Protein AF-A0A969H1P7-F1 (afdb_monomer)

Radius of gyration: 26.53 Å; Cα contacts (8 Å, |Δi|>4): 299; chains: 1; bounding box: 78×62×63 Å

pLDDT: mean 79.32, std 22.69, range [27.03, 98.81]

Sequence (304 aa):
MINLVLSNIPESHIQDRQRQQLFVTQHAEHFHREAMIQLYECFNQFNLQFFGALLAVPYLCLANPSSAKHFGKYQPVSGFGGKGEIILRLSLLMGTHPDVKAGEEYAEGRWLLIQDVLLAMMVHQFQHEIANQPETSYKGHGPRFRDKCNEIGEKLDLFPVRTAKHRGADQHLASCAGWPWNVRPEGYYLGAYPLYPQEAENIQTPGIESLLRTGFEALEILLTEDSLVCIQALSSDVEALVPQLKRIEERLGQFNLEQRLHQLRLELAQNRHACPECGQALIQLMESCLVCGWGIRGYSRFRF

Solvent-accessible surface area (backbone atoms only — 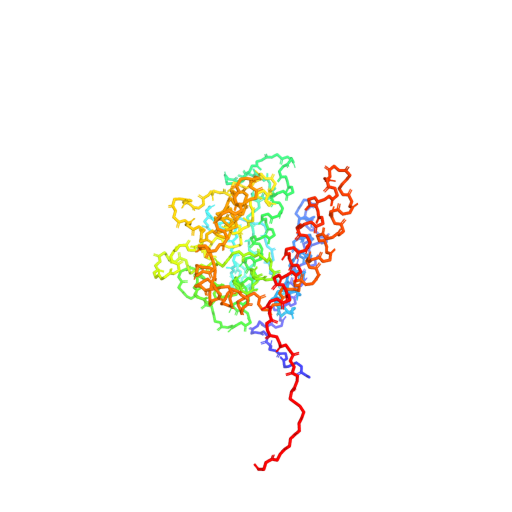not comparable to full-atom values): 17666 Å² total; per-residue (Å²): 133,83,79,75,75,74,52,88,64,58,67,70,50,55,54,48,23,52,50,50,52,53,45,38,54,73,68,41,61,69,76,57,14,56,54,46,41,54,50,53,52,50,48,54,51,48,27,45,76,74,50,73,58,66,65,73,75,50,42,74,41,78,40,80,43,100,44,93,89,43,64,46,42,61,34,73,54,34,99,85,69,46,64,38,25,39,35,36,30,46,39,48,70,71,22,71,32,91,74,36,44,59,59,76,88,17,42,64,16,28,50,55,48,50,52,38,44,48,52,41,34,48,54,53,45,41,26,54,51,70,65,70,56,64,44,87,46,76,89,45,28,26,65,71,45,21,51,54,49,33,60,50,22,58,79,67,77,34,67,63,46,23,41,55,66,83,56,74,93,52,40,68,39,48,41,37,73,47,44,51,72,71,47,57,62,89,66,73,29,57,72,10,44,76,74,67,71,73,64,67,89,59,57,72,68,84,39,63,67,54,50,48,47,53,51,50,53,54,50,56,64,58,67,44,95,83,46,82,80,52,60,77,71,44,56,66,57,53,62,68,43,47,71,55,52,50,53,48,50,67,71,48,75,77,68,59,61,66,61,53,52,51,49,50,52,52,53,56,74,67,40,88,83,61,58,69,66,61,57,50,50,54,52,52,53,57,50,48,62,57,65,68,56,85,68,96,71,86,91,81,86,84,86,135

Structure (mmCIF, N/CA/C/O backbone):
data_AF-A0A969H1P7-F1
#
_entry.id   AF-A0A969H1P7-F1
#
loop_
_atom_site.group_PDB
_atom_site.id
_atom_site.type_symbol
_atom_site.label_atom_id
_atom_site.label_alt_id
_atom_site.label_comp_id
_atom_site.label_asym_id
_atom_site.label_entity_id
_atom_site.label_seq_id
_atom_site.pdbx_PDB_ins_code
_atom_site.Cartn_x
_atom_site.Cartn_y
_atom_site.Cartn_z
_atom_site.occupancy
_atom_site.B_iso_or_equiv
_atom_site.auth_seq_id
_atom_site.auth_comp_id
_atom_site.auth_asym_id
_atom_site.auth_atom_id
_atom_site.pdbx_PDB_model_num
ATOM 1 N N . MET A 1 1 ? 14.202 -23.866 -13.800 1.00 39.59 1 MET A N 1
ATOM 2 C CA . MET A 1 1 ? 15.110 -22.717 -13.607 1.00 39.59 1 MET A CA 1
ATOM 3 C C . MET A 1 1 ? 14.297 -21.455 -13.824 1.00 39.59 1 MET A C 1
ATOM 5 O O . MET A 1 1 ? 13.966 -21.156 -14.962 1.00 39.59 1 MET A O 1
ATOM 9 N N . ILE A 1 2 ? 13.872 -20.792 -12.749 1.00 44.19 2 ILE A N 1
ATOM 10 C CA . ILE A 1 2 ? 13.222 -19.481 -12.848 1.00 44.19 2 ILE A CA 1
ATOM 11 C C . ILE A 1 2 ? 14.347 -18.508 -13.196 1.00 44.19 2 ILE A C 1
ATOM 13 O O . ILE A 1 2 ? 15.286 -18.374 -12.415 1.00 44.19 2 ILE A O 1
ATOM 17 N N . ASN A 1 3 ? 14.302 -17.904 -14.386 1.00 40.00 3 ASN A N 1
ATOM 18 C CA . ASN A 1 3 ? 15.144 -16.750 -14.682 1.00 40.00 3 ASN A CA 1
ATOM 19 C C . ASN A 1 3 ? 14.801 -15.705 -13.623 1.00 40.00 3 ASN A C 1
ATOM 21 O O . ASN A 1 3 ? 13.715 -15.127 -13.669 1.00 40.00 3 ASN A O 1
ATOM 25 N N . LEU A 1 4 ? 15.687 -15.533 -12.639 1.00 52.62 4 LEU A N 1
ATOM 26 C CA . LEU A 1 4 ? 15.668 -14.400 -11.728 1.00 52.62 4 LEU A CA 1
ATOM 27 C C . LEU A 1 4 ? 15.662 -13.170 -12.627 1.00 52.62 4 LEU A C 1
ATOM 29 O O . LEU A 1 4 ? 16.687 -12.819 -13.211 1.00 52.62 4 LEU A O 1
ATOM 33 N N . VAL A 1 5 ? 14.488 -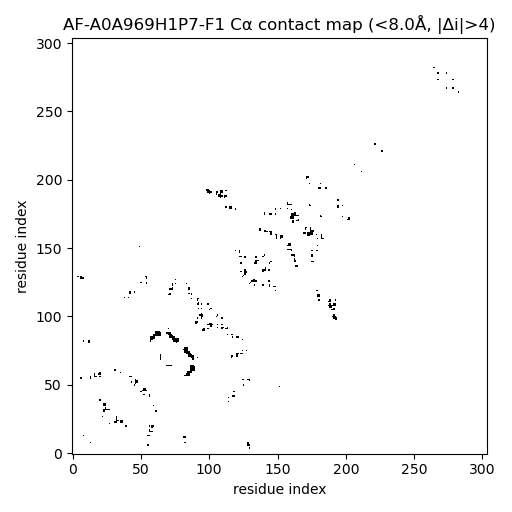12.571 -12.813 1.00 55.97 5 VAL A N 1
ATOM 34 C CA . VAL A 1 5 ? 14.380 -11.229 -13.366 1.00 55.97 5 VAL A CA 1
ATOM 35 C C . VAL A 1 5 ? 15.111 -10.373 -12.346 1.00 55.97 5 VAL A C 1
ATOM 37 O O . VAL A 1 5 ? 14.572 -10.069 -11.285 1.00 55.97 5 VAL A O 1
ATOM 40 N N . LEU A 1 6 ? 16.394 -10.124 -12.610 1.00 58.88 6 LEU A N 1
ATOM 41 C CA . LEU A 1 6 ? 17.238 -9.313 -11.753 1.00 58.88 6 LEU A CA 1
ATOM 42 C C . LEU A 1 6 ? 16.542 -7.961 -11.665 1.00 58.88 6 LEU A C 1
ATOM 44 O O . LEU A 1 6 ? 16.394 -7.272 -12.675 1.00 58.88 6 LEU A O 1
ATOM 48 N N . SER A 1 7 ? 16.039 -7.624 -10.476 1.00 69.00 7 SER A N 1
ATOM 49 C CA . SER A 1 7 ? 15.486 -6.297 -10.240 1.00 69.00 7 SER A CA 1
ATOM 50 C C . SER A 1 7 ? 16.535 -5.276 -10.683 1.00 69.00 7 SER A C 1
ATOM 52 O O . SER A 1 7 ? 17.719 -5.453 -10.392 1.00 69.00 7 SER A O 1
ATOM 54 N N . ASN A 1 8 ? 16.130 -4.191 -11.345 1.00 85.62 8 ASN A N 1
ATOM 55 C CA . ASN A 1 8 ? 17.050 -3.115 -11.748 1.00 85.62 8 ASN A CA 1
ATOM 56 C C . ASN A 1 8 ? 17.580 -2.295 -10.548 1.00 85.62 8 ASN A C 1
ATOM 58 O O . ASN A 1 8 ? 18.062 -1.171 -10.703 1.00 85.62 8 ASN A O 1
ATOM 62 N N . ILE A 1 9 ? 17.449 -2.828 -9.333 1.00 92.50 9 ILE A N 1
ATOM 63 C CA . ILE A 1 9 ? 17.870 -2.216 -8.084 1.00 92.50 9 ILE A CA 1
ATOM 64 C C . ILE A 1 9 ? 19.305 -2.679 -7.822 1.00 92.50 9 ILE A C 1
ATOM 66 O O . ILE A 1 9 ? 19.536 -3.883 -7.714 1.00 92.50 9 ILE A O 1
ATOM 70 N N . PRO A 1 10 ? 20.281 -1.762 -7.708 1.00 94.88 10 PRO A N 1
ATOM 71 C CA . PRO A 1 10 ? 21.636 -2.151 -7.350 1.00 94.88 10 PRO A CA 1
ATOM 72 C C . PRO A 1 10 ? 21.663 -2.877 -6.001 1.00 94.88 10 PRO A C 1
ATOM 74 O O . PRO A 1 10 ? 20.986 -2.464 -5.059 1.00 94.88 10 PRO A O 1
ATOM 77 N N . GLU A 1 11 ? 22.494 -3.912 -5.898 1.00 94.94 11 GLU A N 1
ATOM 78 C CA . GLU A 1 11 ? 22.621 -4.766 -4.708 1.00 94.94 11 GLU A CA 1
ATOM 79 C C . GLU A 1 11 ? 22.856 -3.962 -3.416 1.00 94.94 11 GLU A C 1
ATOM 81 O O . GLU A 1 11 ? 22.264 -4.245 -2.378 1.00 94.94 11 GLU A O 1
ATOM 86 N N . SER A 1 12 ? 23.647 -2.887 -3.487 1.00 96.25 12 SER A N 1
ATOM 87 C CA . SER A 1 12 ? 23.897 -2.001 -2.345 1.00 96.25 12 SER A CA 1
ATOM 88 C C . SER A 1 12 ? 22.623 -1.357 -1.786 1.00 96.25 12 SER A C 1
ATOM 90 O O . SER A 1 12 ? 22.513 -1.183 -0.574 1.00 96.25 12 SER A O 1
ATOM 92 N N . HIS A 1 13 ? 21.643 -1.033 -2.636 1.00 96.56 13 HIS A N 1
ATOM 93 C CA . HIS A 1 13 ? 20.352 -0.523 -2.181 1.00 96.56 13 HIS A CA 1
ATOM 94 C C . HIS A 1 13 ? 19.509 -1.625 -1.536 1.00 96.56 13 HIS A C 1
ATOM 96 O O . HIS A 1 13 ? 18.852 -1.356 -0.539 1.00 96.56 13 HIS A O 1
ATOM 102 N N . ILE A 1 14 ? 19.537 -2.857 -2.054 1.00 96.00 14 ILE A N 1
ATOM 103 C CA . ILE A 1 14 ? 18.810 -3.988 -1.450 1.00 96.00 14 ILE A CA 1
ATOM 104 C C . ILE A 1 14 ? 19.327 -4.246 -0.029 1.00 96.00 14 ILE A C 1
ATOM 106 O O . ILE A 1 14 ? 18.542 -4.305 0.918 1.00 96.00 14 ILE A O 1
ATOM 110 N N . GLN A 1 15 ? 20.650 -4.314 0.130 1.00 96.94 15 GLN A N 1
ATOM 111 C CA . GLN A 1 15 ? 21.301 -4.520 1.426 1.00 96.94 15 GLN A CA 1
ATOM 112 C C . GLN A 1 15 ? 20.998 -3.396 2.418 1.00 96.94 15 GLN A C 1
ATOM 114 O O . GLN A 1 15 ? 20.797 -3.643 3.608 1.00 96.94 15 GLN A O 1
ATOM 119 N N . ASP A 1 16 ? 20.957 -2.149 1.949 1.00 98.19 16 ASP A N 1
ATOM 120 C CA . ASP A 1 16 ? 20.637 -1.011 2.804 1.00 98.19 16 ASP A CA 1
ATOM 121 C C . ASP A 1 16 ? 19.168 -1.016 3.257 1.00 98.19 16 ASP A C 1
ATOM 123 O O . ASP A 1 16 ? 18.890 -0.791 4.434 1.00 98.19 16 ASP A O 1
ATOM 127 N N . ARG A 1 17 ? 18.224 -1.386 2.382 1.00 97.81 17 ARG A N 1
ATOM 128 C CA . ARG A 1 17 ? 16.812 -1.562 2.765 1.00 97.81 17 ARG A CA 1
ATOM 129 C C . ARG A 1 17 ? 16.629 -2.672 3.804 1.00 97.81 17 ARG A C 1
ATOM 131 O O . ARG A 1 17 ? 15.911 -2.477 4.781 1.00 97.81 17 ARG A O 1
ATOM 138 N N . GLN A 1 18 ? 17.316 -3.805 3.644 1.00 98.12 18 GLN A N 1
ATOM 139 C CA . GLN A 1 18 ? 17.310 -4.896 4.630 1.00 98.12 18 GLN A CA 1
ATOM 140 C C . GLN A 1 18 ? 17.887 -4.447 5.979 1.00 98.12 18 GLN A C 1
ATOM 142 O O . GLN A 1 18 ? 17.332 -4.751 7.035 1.00 98.12 18 GLN A O 1
ATOM 147 N N . ARG A 1 19 ? 18.976 -3.670 5.959 1.00 98.31 19 ARG A N 1
ATOM 148 C CA . ARG A 1 19 ? 19.556 -3.082 7.171 1.00 98.31 19 ARG A CA 1
ATOM 149 C C . ARG A 1 19 ? 18.590 -2.112 7.844 1.00 98.31 19 ARG A C 1
ATOM 151 O O . ARG A 1 19 ? 18.459 -2.148 9.064 1.00 98.31 19 ARG A O 1
ATOM 158 N N . GLN A 1 20 ? 17.894 -1.282 7.067 1.00 98.31 20 GLN A N 1
ATOM 159 C CA . GLN A 1 20 ? 16.893 -0.361 7.597 1.00 98.31 20 GLN A CA 1
ATOM 160 C C . GLN A 1 20 ? 15.723 -1.117 8.232 1.00 98.31 20 GLN A C 1
ATOM 162 O O . GLN A 1 20 ? 15.310 -0.757 9.332 1.00 98.31 20 GLN A O 1
ATOM 167 N N . GLN A 1 21 ? 15.215 -2.173 7.585 1.00 98.50 21 GLN A N 1
ATOM 168 C CA . GLN A 1 21 ? 14.200 -3.061 8.160 1.00 98.50 21 GLN A CA 1
ATOM 169 C C . GLN A 1 21 ? 14.661 -3.621 9.512 1.00 98.50 21 GLN A C 1
ATOM 171 O O . GLN A 1 21 ? 13.933 -3.527 10.501 1.00 98.50 21 GLN A O 1
ATOM 176 N N . LEU A 1 22 ? 15.879 -4.166 9.577 1.00 98.50 22 LEU A N 1
ATOM 177 C CA . LEU A 1 22 ? 16.441 -4.699 10.817 1.00 98.50 22 LEU A CA 1
ATOM 178 C C . LEU A 1 22 ? 16.511 -3.621 11.905 1.00 98.50 22 LEU A C 1
ATOM 180 O O . LEU A 1 22 ? 16.044 -3.828 13.021 1.00 98.50 22 LEU A O 1
ATOM 184 N N . PHE A 1 23 ? 17.023 -2.438 11.561 1.00 98.56 23 PHE A N 1
ATOM 185 C CA . PHE A 1 23 ? 17.142 -1.332 12.501 1.00 98.56 23 PHE A CA 1
ATOM 186 C C . PHE A 1 23 ? 15.784 -0.916 13.075 1.00 98.56 23 PHE A C 1
ATOM 188 O O . PHE A 1 23 ? 15.635 -0.835 14.291 1.00 98.56 23 PHE A O 1
ATOM 195 N N . VAL A 1 24 ? 14.772 -0.677 12.235 1.00 98.19 24 VAL A N 1
ATOM 196 C CA . VAL A 1 24 ? 13.478 -0.179 12.733 1.00 98.19 24 VAL A CA 1
ATOM 197 C C . VAL A 1 24 ? 12.687 -1.239 13.496 1.00 98.19 24 VAL A C 1
ATOM 199 O O . VAL A 1 24 ? 11.929 -0.888 14.393 1.00 98.19 24 VAL A O 1
ATOM 202 N N . THR A 1 25 ? 12.880 -2.523 13.189 1.00 98.19 25 THR A N 1
ATOM 203 C CA . THR A 1 25 ? 12.230 -3.625 13.919 1.00 98.19 25 THR A CA 1
ATOM 204 C C . THR A 1 25 ? 12.918 -3.951 15.247 1.00 98.19 25 THR A C 1
ATOM 206 O O . THR A 1 25 ? 12.275 -4.503 16.135 1.00 98.19 25 THR A O 1
ATOM 209 N N . GLN A 1 26 ? 14.185 -3.566 15.436 1.00 98.44 26 GLN A N 1
ATOM 210 C CA . GLN A 1 26 ? 14.946 -3.852 16.663 1.00 98.44 26 GLN A CA 1
ATOM 211 C C . GLN A 1 26 ? 15.159 -2.633 17.567 1.00 98.44 26 GLN A C 1
ATOM 213 O O . GLN A 1 26 ? 15.178 -2.769 18.789 1.00 98.44 26 GLN A O 1
ATOM 218 N N . HIS A 1 27 ? 15.315 -1.445 16.986 1.00 98.31 27 HIS A N 1
ATOM 219 C CA . HIS A 1 27 ? 15.858 -0.276 17.683 1.00 98.31 27 HIS A CA 1
ATOM 220 C C . HIS A 1 27 ? 14.980 0.977 17.612 1.00 98.31 27 HIS A C 1
ATOM 222 O O . HIS A 1 27 ? 15.278 1.938 18.316 1.00 98.31 27 HIS A O 1
ATOM 228 N N . ALA A 1 28 ? 13.908 1.000 16.810 1.00 97.94 28 ALA A N 1
ATOM 229 C CA . ALA A 1 28 ? 12.995 2.145 16.813 1.00 97.94 28 ALA A CA 1
ATOM 230 C C . ALA A 1 28 ? 12.283 2.304 18.169 1.00 97.94 28 ALA A C 1
ATOM 232 O O . ALA A 1 28 ? 12.177 1.352 18.950 1.00 97.94 28 ALA A O 1
ATOM 233 N N . GLU A 1 29 ? 11.758 3.504 18.420 1.00 97.88 29 GLU A N 1
ATOM 234 C CA . GLU A 1 29 ? 10.887 3.796 19.563 1.00 97.88 29 GLU A CA 1
ATOM 235 C C . GLU A 1 29 ? 9.719 2.811 19.640 1.00 97.88 29 GLU A C 1
ATOM 237 O O . GLU A 1 29 ? 9.168 2.441 18.606 1.00 97.88 29 GLU A O 1
ATOM 242 N N . HIS A 1 30 ? 9.323 2.415 20.855 1.00 97.44 30 HIS A N 1
ATOM 243 C CA . HIS A 1 30 ? 8.417 1.282 21.104 1.00 97.44 30 HIS A CA 1
ATOM 244 C C . HIS A 1 30 ? 7.190 1.257 20.183 1.00 97.44 30 HIS A C 1
ATOM 246 O O . HIS A 1 30 ? 7.003 0.306 19.430 1.00 97.44 30 HIS A O 1
ATOM 252 N N . PHE A 1 31 ? 6.411 2.340 20.188 1.00 96.44 31 PHE A N 1
ATOM 253 C CA . PHE A 1 31 ? 5.202 2.468 19.373 1.00 96.44 31 PHE A CA 1
ATOM 254 C C . PHE A 1 31 ? 5.477 2.324 17.865 1.00 96.44 31 PHE A C 1
ATOM 256 O O . PHE A 1 31 ? 4.740 1.646 17.153 1.00 96.44 31 PHE A O 1
ATOM 263 N N . HIS A 1 32 ? 6.563 2.922 17.367 1.00 97.50 32 HIS A N 1
ATOM 264 C CA . HIS A 1 32 ? 6.939 2.792 15.960 1.00 97.50 32 HIS A CA 1
ATOM 265 C C . HIS A 1 32 ? 7.421 1.377 15.656 1.00 97.50 32 HIS A C 1
ATOM 267 O O . HIS A 1 32 ? 7.040 0.809 14.642 1.00 97.50 32 HIS A O 1
ATOM 273 N N . ARG A 1 33 ? 8.239 0.793 16.532 1.00 98.06 33 ARG A N 1
ATOM 274 C CA . ARG A 1 33 ? 8.811 -0.542 16.357 1.00 98.06 33 ARG A CA 1
ATOM 275 C C . ARG A 1 33 ? 7.728 -1.605 16.208 1.00 98.06 33 ARG A C 1
ATOM 277 O O . ARG A 1 33 ? 7.807 -2.397 15.278 1.00 98.06 33 ARG A O 1
ATOM 284 N N . GLU A 1 34 ? 6.707 -1.590 17.063 1.00 97.94 34 GLU A N 1
ATOM 285 C CA . GLU A 1 34 ? 5.589 -2.541 16.994 1.00 97.94 34 GLU A CA 1
ATOM 286 C C . GLU A 1 34 ? 4.824 -2.434 15.672 1.00 97.94 34 GLU A C 1
ATOM 288 O O . GLU A 1 34 ? 4.636 -3.439 14.987 1.00 97.94 34 GLU A O 1
ATOM 293 N N . ALA A 1 35 ? 4.458 -1.215 15.266 1.00 97.69 35 ALA A N 1
ATOM 294 C CA . ALA A 1 35 ? 3.790 -0.992 13.987 1.00 97.69 35 ALA A CA 1
ATOM 295 C C . ALA A 1 35 ? 4.672 -1.421 12.802 1.00 97.69 35 ALA A C 1
ATOM 297 O O . ALA A 1 35 ? 4.194 -2.054 11.863 1.00 97.69 35 ALA A O 1
ATOM 298 N N . MET A 1 36 ? 5.971 -1.116 12.843 1.00 98.38 36 MET A N 1
ATOM 299 C CA . MET A 1 36 ? 6.914 -1.463 11.779 1.00 98.38 36 MET A CA 1
ATOM 300 C C . MET A 1 36 ? 7.135 -2.974 11.656 1.00 98.38 36 MET A C 1
ATOM 302 O O . MET A 1 36 ? 7.222 -3.462 10.531 1.00 98.38 36 MET A O 1
ATOM 306 N N . ILE A 1 37 ? 7.195 -3.717 12.769 1.00 98.56 37 ILE A N 1
ATOM 307 C CA . ILE A 1 37 ? 7.259 -5.189 12.756 1.00 98.56 37 ILE A CA 1
ATOM 308 C C . ILE A 1 37 ? 6.063 -5.743 11.980 1.00 98.56 37 ILE A C 1
ATOM 310 O O . ILE A 1 37 ? 6.251 -6.427 10.973 1.00 98.56 37 ILE A O 1
ATOM 314 N N . GLN A 1 38 ? 4.849 -5.358 12.374 1.00 98.44 38 GLN A N 1
ATOM 315 C CA . GLN A 1 38 ? 3.631 -5.866 11.747 1.00 98.44 38 GLN A CA 1
ATOM 316 C C . GLN A 1 38 ? 3.503 -5.431 10.274 1.00 98.44 38 GLN A C 1
ATOM 318 O O . GLN A 1 38 ? 3.050 -6.202 9.430 1.00 98.44 38 GLN A O 1
ATOM 323 N N . LEU A 1 39 ? 3.939 -4.214 9.923 1.00 98.69 39 LEU A N 1
ATOM 324 C CA . LEU A 1 39 ? 3.934 -3.739 8.534 1.00 98.69 39 LEU A CA 1
ATOM 325 C C . LEU A 1 39 ? 4.904 -4.526 7.645 1.00 98.69 39 LEU A C 1
ATOM 327 O O . LEU A 1 39 ? 4.560 -4.830 6.504 1.00 98.69 39 LEU A O 1
ATOM 331 N N . TYR A 1 40 ? 6.093 -4.884 8.137 1.00 98.75 40 TYR A N 1
ATOM 332 C CA . TY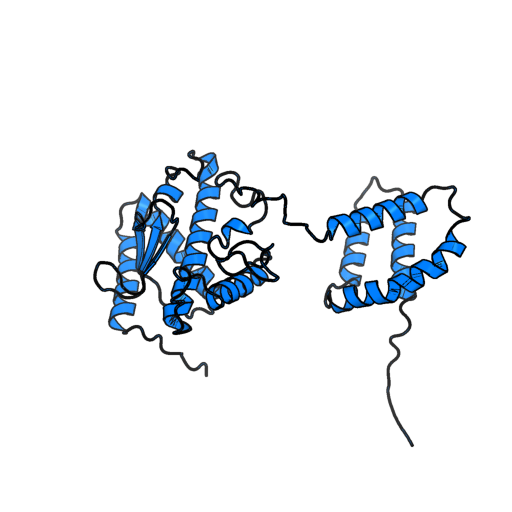R A 1 40 ? 7.012 -5.730 7.371 1.00 98.75 40 TYR A CA 1
ATOM 333 C C . TYR A 1 40 ? 6.535 -7.180 7.270 1.00 98.75 40 TYR A C 1
ATOM 335 O O . TYR A 1 40 ? 6.729 -7.805 6.228 1.00 98.75 40 TYR A O 1
ATOM 343 N N . GLU A 1 41 ? 5.885 -7.715 8.304 1.00 98.69 41 GLU A N 1
ATOM 344 C CA . GLU A 1 41 ? 5.220 -9.020 8.229 1.00 98.69 41 GLU A CA 1
ATOM 345 C C . GLU A 1 41 ? 4.130 -9.016 7.152 1.00 98.69 41 GLU A C 1
ATOM 347 O O . GLU A 1 41 ? 4.133 -9.874 6.268 1.00 98.69 41 GLU A O 1
ATOM 352 N N . CYS A 1 42 ? 3.270 -7.995 7.160 1.00 98.69 42 CYS A N 1
ATOM 353 C CA . CYS A 1 42 ? 2.227 -7.787 6.161 1.00 98.69 42 CYS A CA 1
ATOM 354 C C . CYS A 1 42 ? 2.811 -7.633 4.745 1.00 98.69 42 CYS A C 1
ATOM 356 O O . CYS A 1 42 ? 2.372 -8.312 3.815 1.00 98.69 42 CYS A O 1
ATOM 358 N N . PHE A 1 43 ? 3.870 -6.828 4.581 1.00 98.81 43 PHE A N 1
ATOM 359 C CA . PHE A 1 43 ? 4.591 -6.699 3.313 1.00 98.81 43 PHE A CA 1
ATOM 360 C C . PHE A 1 43 ? 5.088 -8.058 2.806 1.00 98.81 43 PHE A C 1
ATOM 362 O O . PHE A 1 43 ? 4.874 -8.395 1.645 1.00 98.81 43 PHE A O 1
ATOM 369 N N . ASN A 1 44 ? 5.735 -8.856 3.660 1.00 98.56 44 ASN A N 1
ATOM 370 C CA . ASN A 1 44 ? 6.270 -10.161 3.269 1.00 98.56 44 ASN A CA 1
ATOM 371 C C . ASN A 1 44 ? 5.157 -11.132 2.855 1.00 98.56 44 ASN A C 1
ATOM 373 O O . ASN A 1 44 ? 5.295 -11.823 1.843 1.00 98.56 44 ASN A O 1
ATOM 377 N N . GLN A 1 45 ? 4.047 -11.151 3.597 1.00 98.62 45 GLN A N 1
ATOM 378 C CA . GLN A 1 45 ? 2.875 -11.965 3.276 1.00 98.62 45 GLN A CA 1
ATOM 379 C C . GLN A 1 45 ? 2.274 -11.566 1.925 1.00 98.62 45 GLN A C 1
ATOM 381 O O . GLN A 1 45 ? 2.114 -12.416 1.049 1.00 98.62 45 GLN A O 1
ATOM 386 N N . PHE A 1 46 ? 2.021 -10.274 1.706 1.00 98.75 46 PHE A N 1
ATOM 387 C CA . PHE A 1 46 ? 1.502 -9.773 0.435 1.00 98.75 46 PHE A CA 1
ATOM 388 C C . PHE A 1 46 ? 2.468 -10.008 -0.723 1.00 98.75 46 PHE A C 1
ATOM 390 O O . PHE A 1 46 ? 2.039 -10.401 -1.806 1.00 98.75 46 PHE A O 1
ATOM 397 N N . ASN A 1 47 ? 3.771 -9.812 -0.512 1.00 98.56 47 ASN A N 1
ATOM 398 C CA . ASN A 1 47 ? 4.789 -10.044 -1.530 1.00 98.56 47 ASN A CA 1
ATOM 399 C C . ASN A 1 47 ? 4.769 -11.505 -1.983 1.00 98.56 47 ASN A C 1
ATOM 401 O O . ASN A 1 47 ? 4.731 -11.785 -3.180 1.00 98.56 47 ASN A O 1
ATOM 405 N N . LEU A 1 48 ? 4.711 -12.438 -1.031 1.00 98.06 48 LEU A N 1
ATOM 406 C CA . LEU A 1 48 ? 4.583 -13.860 -1.321 1.00 98.06 48 LEU A CA 1
ATOM 407 C C . LEU A 1 48 ? 3.270 -14.176 -2.054 1.00 98.06 48 LEU A C 1
ATOM 409 O O . LEU A 1 48 ? 3.297 -14.797 -3.115 1.00 98.06 48 LEU A O 1
ATOM 413 N N . GLN A 1 49 ? 2.135 -13.724 -1.518 1.00 98.25 49 GLN A N 1
ATOM 414 C CA . GLN A 1 49 ? 0.799 -14.099 -1.991 1.00 98.25 49 GLN A CA 1
ATOM 415 C C . GLN A 1 49 ? 0.436 -13.485 -3.352 1.00 98.25 49 GLN A C 1
ATOM 417 O O . GLN A 1 49 ? -0.147 -14.147 -4.214 1.00 98.25 49 GLN A O 1
ATOM 422 N N . PHE A 1 50 ? 0.765 -12.212 -3.559 1.00 98.31 50 PHE A N 1
ATOM 423 C CA . PHE A 1 50 ? 0.277 -11.434 -4.699 1.00 98.31 50 PHE A CA 1
ATOM 424 C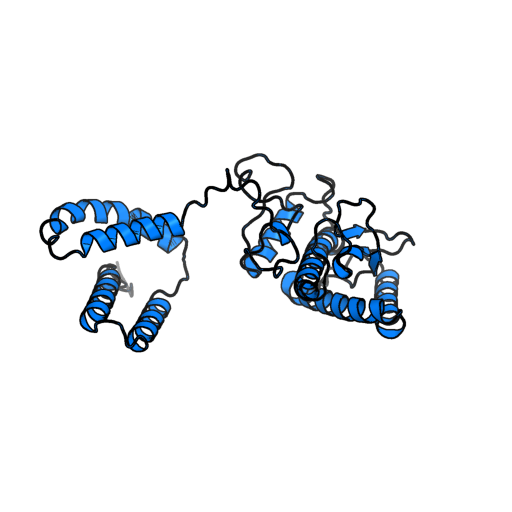 C . PHE A 1 50 ? 1.353 -11.117 -5.731 1.00 98.31 50 PHE A C 1
ATOM 426 O O . PHE A 1 50 ? 1.030 -10.910 -6.900 1.00 98.31 50 PHE A O 1
ATOM 433 N N . PHE A 1 51 ? 2.623 -11.119 -5.324 1.00 97.25 51 PHE A N 1
ATOM 434 C CA . PHE A 1 51 ? 3.739 -10.704 -6.172 1.00 97.25 51 PHE A CA 1
ATOM 435 C C . PHE A 1 51 ? 4.788 -11.806 -6.378 1.00 97.25 51 PHE A C 1
ATOM 437 O O . PHE A 1 51 ? 5.820 -11.546 -6.990 1.00 97.25 51 PHE A O 1
ATOM 444 N N . GLY A 1 52 ? 4.540 -13.035 -5.904 1.00 96.81 52 GLY A N 1
ATOM 445 C CA . GLY A 1 52 ? 5.429 -14.184 -6.112 1.00 96.81 52 GLY A CA 1
ATOM 446 C C . GLY A 1 52 ? 6.799 -14.037 -5.447 1.00 96.81 52 GLY A C 1
ATOM 447 O O . GLY A 1 52 ? 7.783 -14.551 -5.972 1.00 96.81 52 GLY A O 1
ATOM 448 N N . ALA A 1 53 ? 6.868 -13.300 -4.335 1.00 96.31 53 ALA A N 1
ATOM 449 C CA . ALA A 1 53 ? 8.100 -12.938 -3.632 1.00 96.31 53 ALA A CA 1
ATOM 450 C C . ALA A 1 53 ? 9.127 -12.190 -4.509 1.00 96.31 53 ALA A C 1
ATOM 452 O O . ALA A 1 53 ? 10.330 -12.267 -4.268 1.00 96.31 53 ALA A O 1
ATOM 453 N N . LEU A 1 54 ? 8.661 -11.471 -5.537 1.00 95.56 54 LEU A N 1
ATOM 454 C CA . LEU A 1 54 ? 9.534 -10.761 -6.473 1.00 95.56 54 LEU A CA 1
ATOM 455 C C . LEU A 1 54 ? 9.937 -9.363 -5.990 1.00 95.56 54 LEU A C 1
ATOM 457 O O . LEU A 1 54 ? 10.957 -8.849 -6.442 1.00 95.56 54 LEU A O 1
ATOM 461 N N . LEU A 1 55 ? 9.163 -8.724 -5.104 1.00 96.62 55 LEU A N 1
ATOM 462 C CA . LEU A 1 55 ? 9.481 -7.372 -4.638 1.00 96.62 55 LEU A CA 1
ATOM 463 C C . LEU A 1 55 ? 10.654 -7.401 -3.659 1.00 96.62 55 LEU A C 1
ATOM 465 O O . LEU A 1 55 ? 10.664 -8.191 -2.713 1.00 96.62 55 LEU A O 1
ATOM 469 N N . ALA A 1 56 ? 11.606 -6.487 -3.838 1.00 96.62 56 ALA A N 1
ATOM 470 C CA . ALA A 1 56 ? 12.592 -6.213 -2.804 1.00 96.62 56 ALA A CA 1
ATOM 471 C C . ALA A 1 56 ? 11.896 -5.554 -1.603 1.00 96.62 56 ALA A C 1
ATOM 473 O O . ALA A 1 56 ? 10.948 -4.787 -1.777 1.00 96.62 56 ALA A O 1
ATOM 474 N N . VAL A 1 57 ? 12.369 -5.798 -0.380 1.00 97.94 57 VAL A N 1
ATOM 475 C CA . VAL A 1 57 ? 11.859 -5.057 0.785 1.00 97.94 57 VAL A CA 1
ATOM 476 C C . VAL A 1 57 ? 12.030 -3.548 0.539 1.00 97.94 57 VAL A C 1
ATOM 478 O O . VAL A 1 57 ? 13.080 -3.174 0.023 1.00 97.94 57 VAL A O 1
ATOM 481 N N . PRO A 1 58 ? 11.035 -2.678 0.790 1.00 98.44 58 PRO A N 1
ATOM 482 C CA . PRO A 1 58 ? 11.153 -1.234 0.587 1.00 98.44 58 PRO A CA 1
ATOM 483 C C . PRO A 1 58 ? 11.737 -0.552 1.829 1.00 98.44 58 PRO A C 1
ATOM 485 O O . PRO A 1 58 ? 11.713 -1.107 2.926 1.00 98.44 58 PRO A O 1
ATOM 488 N N . TYR A 1 59 ? 12.173 0.703 1.692 1.00 98.62 59 TYR A N 1
ATOM 489 C CA . TYR A 1 59 ? 12.242 1.584 2.861 1.00 98.62 59 TYR A CA 1
ATOM 490 C C . TYR A 1 59 ? 10.815 1.925 3.287 1.00 98.62 59 TYR A C 1
ATOM 492 O O . TYR A 1 59 ? 10.148 2.719 2.623 1.00 98.62 59 TYR A O 1
ATOM 500 N N . LEU A 1 60 ? 10.329 1.310 4.363 1.00 98.62 60 LEU A N 1
ATOM 501 C CA . LEU A 1 60 ? 9.009 1.615 4.901 1.00 98.62 60 LEU A CA 1
ATOM 502 C C . LEU A 1 60 ? 9.114 2.750 5.930 1.00 98.62 60 LEU A C 1
ATOM 504 O O . LEU A 1 60 ? 9.969 2.724 6.817 1.00 98.62 60 LEU A O 1
ATOM 508 N N . CYS A 1 61 ? 8.260 3.765 5.797 1.00 98.12 61 CYS A N 1
ATOM 509 C CA . CYS A 1 61 ? 8.262 4.949 6.650 1.00 98.12 61 CYS A CA 1
ATOM 510 C C . CYS A 1 61 ? 6.845 5.315 7.111 1.00 98.12 61 CYS A C 1
ATOM 512 O O . CYS A 1 61 ? 5.924 5.408 6.300 1.00 98.12 61 CYS A O 1
ATOM 514 N N . LEU A 1 62 ? 6.689 5.588 8.409 1.00 98.19 62 LEU A N 1
ATOM 515 C CA . LEU A 1 62 ? 5.490 6.193 8.986 1.00 98.19 62 LEU A CA 1
ATOM 516 C C . LEU A 1 62 ? 5.680 7.712 9.060 1.00 98.19 62 LEU A C 1
ATOM 518 O O . LEU A 1 62 ? 6.252 8.235 10.012 1.00 98.19 62 LEU A O 1
ATOM 522 N N . ALA A 1 63 ? 5.225 8.425 8.033 1.00 97.19 63 ALA A N 1
ATOM 523 C CA . ALA A 1 63 ? 5.377 9.876 7.918 1.00 97.19 63 ALA A CA 1
ATOM 524 C C . ALA A 1 63 ? 4.207 10.487 7.142 1.00 97.19 63 ALA A C 1
ATOM 526 O O . ALA A 1 63 ? 3.316 9.782 6.684 1.00 97.19 63 ALA A O 1
ATOM 527 N N . ASN A 1 64 ? 4.182 11.810 6.982 1.00 96.38 64 ASN A N 1
ATOM 528 C CA . ASN A 1 64 ? 3.161 12.472 6.174 1.00 96.38 64 ASN A CA 1
ATOM 529 C C . ASN A 1 64 ? 3.551 12.455 4.684 1.00 96.38 64 ASN A C 1
ATOM 531 O O . ASN A 1 64 ? 4.565 13.052 4.318 1.00 96.38 64 ASN A O 1
ATOM 535 N N . PRO A 1 65 ? 2.732 11.860 3.793 1.00 95.31 65 PRO A N 1
ATOM 536 C CA . PRO A 1 65 ? 2.855 12.084 2.358 1.00 95.31 65 PRO A CA 1
ATOM 537 C C . PRO A 1 65 ? 2.773 13.570 1.985 1.00 95.31 65 PRO A C 1
ATOM 539 O O . PRO A 1 65 ? 2.171 14.377 2.696 1.00 95.31 65 PRO A O 1
ATOM 542 N N . SER A 1 66 ? 3.272 13.910 0.793 1.00 92.12 66 SER A N 1
ATOM 543 C CA . SER A 1 66 ? 3.346 15.289 0.274 1.00 92.12 66 SER A CA 1
ATOM 544 C C . SER A 1 66 ? 1.998 15.999 0.076 1.00 92.12 66 SER A C 1
ATOM 546 O O . SER A 1 66 ? 1.971 17.181 -0.247 1.00 92.12 66 SER A O 1
ATOM 548 N N . SER A 1 67 ? 0.873 15.298 0.222 1.00 93.38 67 SER A N 1
ATOM 549 C CA . SER A 1 67 ? -0.469 15.879 0.192 1.00 93.38 67 SER A CA 1
ATOM 550 C C . SER A 1 67 ? -1.294 15.315 1.333 1.00 93.38 67 SER A C 1
ATOM 552 O O . SER A 1 67 ? -1.330 14.096 1.500 1.00 93.38 67 SER A O 1
ATOM 554 N N . ALA A 1 68 ? -2.006 16.187 2.055 1.00 91.38 68 ALA A N 1
ATOM 555 C CA . ALA A 1 68 ? -2.910 15.814 3.145 1.00 91.38 68 ALA A CA 1
ATOM 556 C C . ALA A 1 68 ? -3.971 14.780 2.729 1.00 91.38 68 ALA A C 1
ATOM 558 O O . ALA A 1 68 ? -4.389 13.991 3.558 1.00 91.38 68 ALA A O 1
ATOM 559 N N . LYS A 1 69 ? -4.349 14.737 1.443 1.00 91.44 69 LYS A N 1
ATOM 560 C CA . LYS A 1 69 ? -5.359 13.805 0.914 1.00 91.44 69 LYS A CA 1
ATOM 561 C C . LYS A 1 69 ? -4.843 12.385 0.660 1.00 91.44 69 LYS A C 1
ATOM 563 O O . LYS A 1 69 ? -5.633 11.504 0.353 1.00 91.44 69 LYS A O 1
ATOM 568 N N . HIS A 1 70 ? -3.530 12.158 0.680 1.00 95.12 70 HIS A N 1
ATOM 569 C CA . HIS A 1 70 ? -2.968 10.838 0.385 1.00 95.12 70 HIS A CA 1
ATOM 570 C C . HIS A 1 70 ? -2.766 10.031 1.670 1.00 95.12 70 HIS A C 1
ATOM 572 O O . HIS A 1 70 ? -2.117 10.516 2.600 1.00 95.12 70 HIS A O 1
ATOM 578 N N . PHE A 1 71 ? -3.251 8.787 1.680 1.00 97.69 71 PHE A N 1
ATOM 579 C CA . PHE A 1 71 ? -3.030 7.813 2.757 1.00 97.69 71 PHE A CA 1
ATOM 580 C C . PHE A 1 71 ? -1.633 7.188 2.724 1.00 97.69 71 PHE A C 1
ATOM 582 O O . PHE A 1 71 ? -1.064 6.876 3.766 1.00 97.69 71 PHE A O 1
ATOM 589 N N . GLY A 1 72 ? -1.047 7.070 1.536 1.00 97.94 72 GLY A N 1
ATOM 590 C CA . GLY A 1 72 ? 0.310 6.581 1.347 1.00 97.94 72 GLY A CA 1
ATOM 591 C C . GLY A 1 72 ? 0.935 7.132 0.071 1.00 97.94 72 GLY A C 1
ATOM 592 O O . GLY A 1 72 ? 0.284 7.832 -0.711 1.00 97.94 72 GLY A O 1
ATOM 593 N N . LYS A 1 73 ? 2.224 6.858 -0.118 1.00 97.62 73 LYS A N 1
ATOM 594 C CA . LYS A 1 73 ? 2.972 7.201 -1.328 1.00 97.62 73 LYS A CA 1
ATOM 595 C C . LYS A 1 73 ? 4.109 6.207 -1.541 1.00 97.62 73 LYS A C 1
ATOM 597 O O . LYS A 1 73 ? 4.910 6.004 -0.636 1.00 97.62 73 LYS A O 1
ATOM 602 N N . TYR A 1 74 ? 4.235 5.688 -2.757 1.00 98.00 74 TYR A N 1
ATOM 603 C CA . TYR A 1 74 ? 5.463 5.052 -3.219 1.00 98.00 74 TYR A CA 1
ATOM 604 C C . TYR A 1 74 ? 6.361 6.080 -3.916 1.00 98.00 74 TYR A C 1
ATOM 606 O O . TYR A 1 74 ? 5.878 6.935 -4.667 1.00 98.00 74 TYR A O 1
ATOM 614 N N . GLN A 1 75 ? 7.669 6.003 -3.674 1.00 96.88 75 GLN A N 1
ATOM 615 C CA . GLN A 1 75 ? 8.680 6.797 -4.365 1.00 96.88 75 GLN A CA 1
ATOM 616 C C . GLN A 1 75 ? 9.787 5.885 -4.905 1.00 96.88 75 GLN A C 1
ATOM 618 O O . GLN A 1 75 ? 10.409 5.156 -4.132 1.00 96.88 75 GLN A O 1
ATOM 623 N N . PRO A 1 76 ? 10.112 5.954 -6.210 1.00 96.75 76 PRO A N 1
ATOM 624 C CA . PRO A 1 76 ? 11.210 5.167 -6.776 1.00 96.75 76 PRO A CA 1
ATOM 625 C C . PRO A 1 76 ? 12.576 5.563 -6.209 1.00 96.75 76 PRO A C 1
ATOM 627 O O . PRO A 1 76 ? 13.505 4.755 -6.211 1.00 96.75 76 PRO A O 1
ATOM 630 N N . VAL A 1 77 ? 12.699 6.811 -5.748 1.00 97.44 77 VAL A N 1
ATOM 631 C CA . VAL A 1 77 ? 13.871 7.366 -5.069 1.00 97.44 77 VAL A CA 1
ATOM 632 C C . VAL A 1 77 ? 13.386 8.072 -3.803 1.00 97.44 77 VAL A C 1
ATOM 634 O O . VAL A 1 77 ? 12.510 8.931 -3.890 1.00 97.44 77 VAL A O 1
ATOM 637 N N . SER A 1 78 ? 13.924 7.688 -2.649 1.00 97.06 78 SER A N 1
ATOM 638 C CA . SER A 1 78 ? 13.620 8.260 -1.338 1.00 97.06 78 SER A CA 1
ATOM 639 C C . SER A 1 78 ? 14.197 9.668 -1.190 1.00 97.06 78 SER A C 1
ATOM 641 O O . SER A 1 78 ? 15.052 10.100 -1.969 1.00 97.06 78 SER A O 1
ATOM 643 N N . GLY A 1 79 ? 13.789 10.374 -0.131 1.00 94.56 79 GLY A N 1
ATOM 644 C CA . GLY A 1 79 ? 14.326 11.704 0.192 1.00 94.56 79 GLY A CA 1
ATOM 645 C C . GLY A 1 79 ? 15.841 11.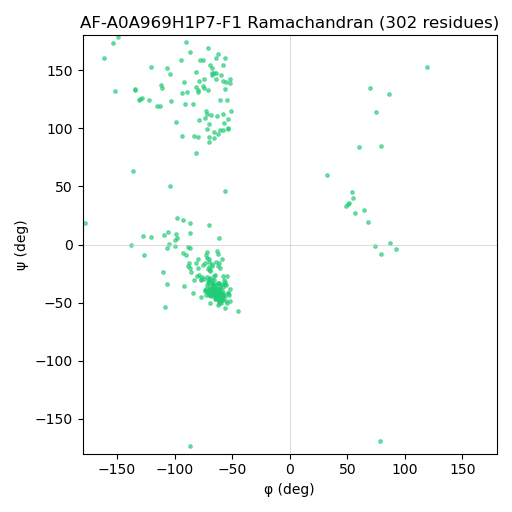738 0.455 1.00 94.56 79 GLY A C 1
ATOM 646 O O . GLY A 1 79 ? 16.454 12.793 0.326 1.00 94.56 79 GLY A O 1
ATOM 647 N N . PHE A 1 80 ? 16.453 10.594 0.776 1.00 96.19 80 PHE A N 1
ATOM 648 C CA . PHE A 1 80 ? 17.895 10.443 1.017 1.00 96.19 80 PHE A CA 1
ATOM 649 C C . PHE A 1 80 ? 18.633 9.729 -0.133 1.00 96.19 80 PHE A C 1
ATOM 651 O O . PHE A 1 80 ? 19.795 9.359 0.013 1.00 96.19 80 PHE A O 1
ATOM 658 N N . GLY A 1 81 ? 17.980 9.524 -1.284 1.00 97.25 81 GLY A N 1
ATOM 659 C CA . GLY A 1 81 ? 18.598 8.942 -2.484 1.00 97.25 81 GLY A CA 1
ATOM 660 C C . GLY A 1 81 ? 18.588 7.410 -2.558 1.00 97.25 81 GLY A C 1
ATOM 661 O O . GLY A 1 81 ? 19.070 6.842 -3.541 1.00 97.25 81 GLY A O 1
ATOM 662 N N . GLY A 1 82 ? 18.010 6.724 -1.570 1.00 97.44 82 GLY A N 1
ATOM 663 C CA . GLY A 1 82 ? 17.761 5.283 -1.624 1.00 97.44 82 GLY A CA 1
ATOM 664 C C . GLY A 1 82 ? 16.701 4.937 -2.674 1.00 97.44 82 GLY A C 1
ATOM 665 O O . GLY A 1 82 ? 15.834 5.747 -2.979 1.00 97.44 82 GLY A O 1
ATOM 666 N N . LYS A 1 83 ? 16.737 3.741 -3.266 1.00 97.44 83 LYS A N 1
ATOM 667 C CA . LYS A 1 83 ? 15.677 3.299 -4.191 1.00 97.44 83 LYS A CA 1
ATOM 668 C C . LYS A 1 83 ? 14.479 2.761 -3.410 1.00 97.44 83 LYS A C 1
ATOM 670 O O . LYS A 1 83 ? 14.716 2.118 -2.402 1.00 97.44 83 LYS A O 1
ATOM 675 N N . GLY A 1 84 ? 13.255 2.912 -3.920 1.00 96.88 84 GLY A N 1
ATOM 676 C CA . GLY A 1 84 ? 12.040 2.211 -3.460 1.00 96.88 84 GLY A CA 1
ATOM 677 C C . GLY A 1 84 ? 11.648 2.460 -2.001 1.00 96.88 84 GLY A C 1
ATOM 678 O O . GLY A 1 84 ? 11.937 1.661 -1.112 1.00 96.88 84 GLY A O 1
ATOM 679 N N . GLU A 1 85 ? 10.944 3.565 -1.780 1.00 98.44 85 GLU A N 1
ATOM 680 C CA . GLU A 1 85 ? 10.391 3.973 -0.489 1.00 98.44 85 GLU A CA 1
ATOM 681 C C . GLU A 1 85 ? 8.861 3.884 -0.512 1.00 98.44 85 GLU A C 1
ATOM 683 O O . GLU A 1 85 ? 8.221 4.351 -1.455 1.00 98.44 85 GLU A O 1
ATOM 688 N N . ILE A 1 86 ? 8.277 3.319 0.546 1.00 98.75 86 ILE A N 1
ATOM 689 C CA . ILE A 1 86 ? 6.841 3.366 0.823 1.00 98.75 86 ILE A CA 1
ATOM 690 C C . ILE A 1 86 ? 6.628 4.212 2.076 1.00 98.75 86 ILE A C 1
ATOM 692 O O . ILE A 1 86 ? 7.084 3.869 3.164 1.00 98.75 86 ILE A O 1
ATOM 696 N N . ILE A 1 87 ? 5.889 5.306 1.922 1.00 98.69 87 ILE A N 1
ATOM 697 C CA . ILE A 1 87 ? 5.458 6.170 3.018 1.00 98.69 87 ILE A CA 1
ATOM 698 C C . ILE A 1 87 ? 3.992 5.874 3.307 1.00 98.69 87 ILE A C 1
ATOM 700 O O . ILE A 1 87 ? 3.152 6.022 2.418 1.00 98.69 87 ILE A O 1
ATOM 704 N N . LEU A 1 88 ? 3.676 5.515 4.546 1.00 98.62 88 LEU A N 1
ATOM 705 C CA . LEU A 1 88 ? 2.312 5.347 5.039 1.00 98.62 88 LEU A CA 1
ATOM 706 C C . LEU A 1 88 ? 2.005 6.448 6.050 1.00 98.62 88 LEU A C 1
ATOM 708 O O . LEU A 1 88 ? 2.838 6.799 6.888 1.00 98.62 88 LEU A O 1
ATOM 712 N N . ARG A 1 89 ? 0.803 7.018 5.963 1.00 98.19 89 ARG A N 1
ATOM 713 C CA . ARG A 1 89 ? 0.407 8.135 6.812 1.00 98.19 89 ARG A CA 1
ATOM 714 C C . ARG A 1 89 ? 0.183 7.677 8.250 1.00 98.19 89 ARG A C 1
ATOM 716 O O . ARG A 1 89 ? -0.803 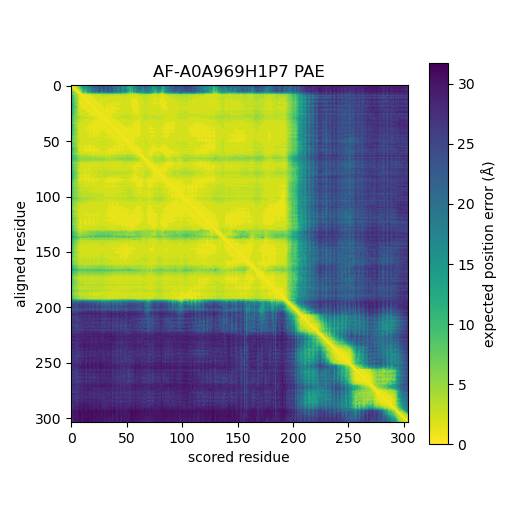7.011 8.549 1.00 98.19 89 ARG A O 1
ATOM 723 N N . LEU A 1 90 ? 1.049 8.133 9.155 1.00 97.88 90 LEU A N 1
ATOM 724 C CA . LEU A 1 90 ? 0.994 7.763 10.573 1.00 97.88 90 LEU A CA 1
ATOM 725 C C . LEU A 1 90 ? -0.342 8.121 11.251 1.00 97.88 90 LEU A C 1
ATOM 727 O O . LEU A 1 90 ? -0.821 7.378 12.106 1.00 97.88 90 LEU A O 1
ATOM 731 N N . SER A 1 91 ? -0.982 9.222 10.846 1.00 98.19 91 SER A N 1
ATOM 732 C CA . SER A 1 91 ? -2.262 9.637 11.431 1.00 98.19 91 SER A CA 1
ATOM 733 C C . SER A 1 91 ? -3.413 8.654 11.179 1.00 98.19 91 SER A C 1
ATOM 735 O O . SER A 1 91 ? -4.415 8.724 11.887 1.00 98.19 91 SER A O 1
ATOM 737 N N . LEU A 1 92 ? -3.273 7.713 10.233 1.00 98.19 92 LEU A N 1
ATOM 738 C CA . LEU A 1 92 ? -4.213 6.600 10.079 1.00 98.19 92 LEU A CA 1
ATOM 739 C C . LEU A 1 92 ? -4.124 5.636 11.263 1.00 98.19 92 LEU A C 1
ATOM 741 O O . LEU A 1 92 ? -5.152 5.286 11.818 1.00 98.19 92 LEU A O 1
ATOM 745 N N . LEU A 1 93 ? -2.921 5.269 11.716 1.00 97.25 93 LEU A N 1
ATOM 746 C CA . LEU A 1 93 ? -2.753 4.404 12.893 1.00 97.25 93 LEU A CA 1
ATOM 747 C C . LEU A 1 93 ? -3.280 5.082 14.157 1.00 97.25 93 LEU A C 1
ATOM 749 O O . LEU A 1 93 ? -4.062 4.505 14.911 1.00 97.25 93 LEU A O 1
ATOM 753 N N . MET A 1 94 ? -2.899 6.347 14.338 1.00 97.31 94 MET A N 1
ATOM 754 C CA . MET A 1 94 ? -3.236 7.128 15.528 1.00 97.31 94 MET A CA 1
ATOM 755 C C . MET A 1 94 ? -4.710 7.554 15.595 1.00 97.31 94 MET A C 1
ATOM 757 O O . MET A 1 94 ? -5.129 8.125 16.596 1.00 97.31 94 MET A O 1
ATOM 761 N N . GLY A 1 95 ? -5.492 7.349 14.529 1.00 97.56 95 GLY A N 1
ATOM 762 C CA . GLY A 1 95 ? -6.876 7.821 14.469 1.00 97.56 95 GLY A CA 1
ATOM 763 C C . GLY A 1 95 ? -7.015 9.343 14.411 1.00 97.56 95 GLY A C 1
ATOM 764 O O . GLY A 1 95 ? -8.072 9.871 14.728 1.00 97.56 95 GLY A O 1
ATOM 765 N N . THR A 1 96 ? -5.956 10.060 14.026 1.00 97.50 96 THR A N 1
ATOM 766 C CA . THR A 1 96 ? -5.941 11.531 13.934 1.00 97.50 96 THR A CA 1
ATOM 767 C C . THR A 1 96 ? -6.135 12.041 12.505 1.00 97.50 96 THR A C 1
ATOM 769 O O . THR A 1 96 ? -6.144 13.249 12.272 1.00 97.50 96 THR A O 1
ATOM 772 N N . HIS A 1 97 ? -6.273 11.145 11.520 1.00 97.50 97 HIS A N 1
ATOM 773 C CA . HIS A 1 97 ? -6.626 11.527 10.155 1.00 97.50 97 HIS A CA 1
ATOM 774 C C . HIS A 1 97 ? -8.124 11.882 10.055 1.00 97.50 97 HIS A C 1
ATOM 776 O O . HIS A 1 97 ? -8.935 11.115 10.561 1.00 97.50 97 HIS A O 1
ATOM 782 N N . PRO A 1 98 ? -8.523 12.966 9.359 1.00 96.25 98 PRO A N 1
ATOM 783 C CA . PRO A 1 98 ? -9.932 13.379 9.279 1.00 96.25 98 PRO A CA 1
ATOM 784 C C . PRO A 1 98 ? -10.893 12.329 8.702 1.00 96.25 98 PRO A C 1
ATOM 786 O O . PRO A 1 98 ? -12.073 12.337 9.034 1.00 96.25 98 PRO A O 1
ATOM 789 N N . ASP A 1 99 ? -10.392 11.434 7.849 1.00 96.12 99 ASP A N 1
ATOM 790 C CA . ASP A 1 99 ? -11.216 10.404 7.201 1.00 96.12 99 ASP A CA 1
ATOM 791 C C . ASP A 1 99 ? -11.383 9.120 8.035 1.00 96.12 99 ASP A C 1
ATOM 793 O O . ASP A 1 99 ? -12.077 8.208 7.594 1.00 96.12 99 ASP A O 1
ATOM 797 N N . VAL A 1 100 ? -10.745 9.002 9.206 1.00 97.31 100 VAL A N 1
ATOM 798 C CA . VAL A 1 100 ? -10.888 7.824 10.081 1.00 97.31 100 VAL A CA 1
ATOM 799 C C . VAL A 1 100 ? -11.436 8.225 11.444 1.00 97.31 100 VAL A C 1
ATOM 801 O O . VAL A 1 100 ? -11.213 9.336 11.920 1.00 97.31 100 VAL A O 1
ATOM 804 N N . LYS A 1 101 ? -12.129 7.304 12.109 1.00 97.75 101 LYS A N 1
ATOM 805 C CA . LYS A 1 101 ? -12.604 7.518 13.477 1.00 97.75 101 LYS A CA 1
ATOM 806 C C . LYS A 1 101 ? -11.484 7.283 14.493 1.00 97.75 101 LYS A C 1
ATOM 808 O O . LYS A 1 101 ? -10.776 6.273 14.438 1.00 97.75 101 LYS A O 1
ATOM 813 N N . ALA A 1 102 ? -11.342 8.217 15.429 1.00 97.75 102 ALA A N 1
ATOM 814 C CA . ALA A 1 102 ? -10.487 8.084 16.608 1.00 97.75 102 ALA A CA 1
ATOM 815 C C . ALA A 1 102 ? -11.124 7.149 17.651 1.00 97.75 102 ALA A C 1
ATOM 817 O O . ALA A 1 102 ? -12.339 6.986 17.644 1.00 97.75 102 ALA A O 1
ATOM 818 N N . GLY A 1 103 ? -10.319 6.591 18.561 1.00 97.56 103 GLY A N 1
ATOM 819 C CA . GLY A 1 103 ? -10.771 5.682 19.628 1.00 97.56 103 GLY A CA 1
ATOM 820 C C . GLY A 1 103 ? -10.132 4.297 19.528 1.00 97.56 103 GLY A C 1
ATOM 821 O O . GLY A 1 103 ? -9.735 3.872 18.438 1.00 97.56 103 GLY A O 1
ATOM 822 N N . GLU A 1 104 ? -9.991 3.603 20.656 1.00 97.62 104 GLU A N 1
ATOM 823 C CA . GLU A 1 104 ? -9.400 2.256 20.689 1.00 97.62 104 GLU A CA 1
ATOM 824 C C . GLU A 1 104 ? -10.318 1.215 20.042 1.00 97.62 104 GLU A C 1
ATOM 826 O O . GLU A 1 104 ? -9.849 0.298 19.375 1.00 97.62 104 GLU A O 1
ATOM 831 N N . GLU A 1 105 ? -11.633 1.416 20.118 1.00 98.25 105 GLU A N 1
ATOM 832 C CA . GLU A 1 105 ? -12.641 0.559 19.494 1.00 98.25 105 GLU A CA 1
ATOM 833 C C . GLU A 1 105 ? -12.543 0.513 17.958 1.00 98.25 105 GLU A C 1
ATOM 835 O O . GLU A 1 105 ? -13.049 -0.412 17.332 1.00 98.25 105 GLU A O 1
ATOM 840 N N . TYR A 1 106 ? -11.860 1.485 17.344 1.00 98.25 106 TYR A N 1
ATOM 841 C CA . TYR A 1 106 ? -11.626 1.538 15.899 1.00 98.25 106 TYR A CA 1
ATOM 842 C C . TYR A 1 106 ? -10.188 1.170 15.507 1.00 98.25 106 TYR A C 1
ATOM 844 O O . TYR A 1 106 ? -9.858 1.216 14.321 1.00 98.25 106 TYR A O 1
ATOM 852 N N . ALA A 1 107 ? -9.312 0.836 16.463 1.00 98.12 107 ALA A N 1
ATOM 853 C CA . ALA A 1 107 ? -7.895 0.585 16.194 1.00 98.12 107 ALA A CA 1
ATOM 854 C C . ALA A 1 107 ? -7.683 -0.550 15.182 1.00 98.12 107 ALA A C 1
ATOM 856 O O . ALA A 1 107 ? -6.926 -0.383 14.226 1.00 98.12 107 ALA A O 1
ATOM 857 N N . GLU A 1 108 ? -8.415 -1.654 15.331 1.00 98.50 108 GLU A N 1
ATOM 858 C CA . GLU A 1 108 ? -8.359 -2.791 14.407 1.00 98.50 108 GLU A CA 1
ATOM 859 C C . GLU A 1 108 ? -8.829 -2.409 12.996 1.00 98.50 108 GLU A C 1
ATOM 861 O O . GLU A 1 108 ? -8.161 -2.699 12.007 1.00 98.50 108 GLU A O 1
ATOM 866 N N . GLY A 1 109 ? -9.928 -1.662 12.882 1.00 98.50 109 GLY A N 1
ATOM 867 C CA . GLY A 1 109 ? -10.413 -1.176 11.591 1.00 98.50 109 GLY A CA 1
ATOM 868 C C . GLY A 1 109 ? -9.427 -0.236 10.884 1.00 98.50 109 GLY A C 1
ATOM 869 O O . GLY A 1 109 ? -9.227 -0.329 9.671 1.00 98.50 109 GLY A O 1
ATOM 870 N N . ARG A 1 110 ? -8.750 0.645 11.637 1.00 98.50 110 ARG A N 1
ATOM 871 C CA . ARG A 1 110 ? -7.669 1.499 11.107 1.00 98.50 110 ARG A CA 1
ATOM 872 C C . ARG A 1 110 ? -6.451 0.680 10.690 1.00 98.50 110 ARG A C 1
ATOM 874 O O . ARG A 1 110 ? -5.790 1.024 9.709 1.00 98.50 110 ARG A O 1
ATOM 881 N N . TRP A 1 111 ? -6.172 -0.403 11.410 1.00 98.56 111 TRP A N 1
ATOM 882 C CA . TRP A 1 111 ? -5.118 -1.344 11.060 1.00 98.56 111 TRP A CA 1
ATOM 883 C C . TRP A 1 111 ? -5.414 -2.064 9.734 1.00 98.56 111 TRP A C 1
ATOM 885 O O . TRP A 1 111 ? -4.565 -2.100 8.846 1.00 98.56 111 TRP A O 1
ATOM 895 N N . LEU A 1 112 ? -6.645 -2.535 9.524 1.00 98.56 112 LEU A N 1
ATOM 896 C CA . LEU A 1 112 ? -7.068 -3.105 8.238 1.00 98.56 112 LEU A CA 1
ATOM 897 C C . LEU A 1 112 ? -6.929 -2.095 7.088 1.00 98.56 112 LEU A C 1
ATOM 899 O O . LEU A 1 112 ? -6.462 -2.444 6.003 1.00 98.56 112 LEU A O 1
ATOM 903 N N . LEU A 1 113 ? -7.267 -0.823 7.328 1.00 98.44 113 LEU A N 1
ATOM 904 C CA . LEU A 1 113 ? -7.092 0.233 6.330 1.00 98.44 113 LEU A CA 1
ATOM 905 C C . LEU A 1 113 ? -5.616 0.449 5.970 1.00 98.44 113 LEU A C 1
ATOM 907 O O . LEU A 1 113 ? -5.297 0.571 4.789 1.00 98.44 113 LEU A O 1
ATOM 911 N N . ILE A 1 114 ? -4.697 0.493 6.943 1.00 98.50 114 ILE A N 1
ATOM 912 C CA . ILE A 1 114 ? -3.279 0.724 6.623 1.00 98.50 114 ILE A CA 1
ATOM 913 C C . ILE A 1 114 ? -2.658 -0.443 5.848 1.00 98.50 114 ILE A C 1
ATOM 915 O O . ILE A 1 114 ? -1.813 -0.202 4.986 1.00 98.50 114 ILE A O 1
ATOM 919 N N . GLN A 1 115 ? -3.096 -1.682 6.099 1.00 98.69 115 GLN A N 1
ATOM 920 C CA . GLN A 1 115 ? -2.675 -2.843 5.310 1.00 98.69 115 GLN A CA 1
ATOM 921 C C . GLN A 1 115 ? -3.105 -2.694 3.849 1.00 98.69 115 GLN A C 1
ATOM 923 O O . GLN A 1 115 ? -2.305 -2.887 2.938 1.00 98.69 115 GLN A O 1
ATOM 928 N N . ASP A 1 116 ? -4.340 -2.260 3.616 1.00 98.69 116 ASP A N 1
ATOM 929 C CA . ASP A 1 116 ? -4.854 -2.006 2.272 1.00 98.69 116 ASP A CA 1
ATOM 930 C C . ASP A 1 116 ? -4.123 -0.854 1.566 1.00 98.69 116 ASP A C 1
ATOM 932 O O . ASP A 1 116 ? -3.820 -0.937 0.372 1.00 98.69 116 ASP A O 1
ATOM 936 N N . VAL A 1 117 ? -3.752 0.196 2.305 1.00 98.56 117 VAL A N 1
ATOM 937 C CA . VAL A 1 117 ? -2.898 1.275 1.786 1.00 98.56 117 VAL A CA 1
ATOM 938 C C . VAL A 1 117 ? -1.508 0.744 1.427 1.00 98.56 117 VAL A C 1
ATOM 940 O O . VAL A 1 117 ? -0.988 1.084 0.363 1.00 98.56 117 VAL A O 1
ATOM 943 N N . LEU A 1 118 ? -0.908 -0.103 2.269 1.00 98.81 118 LEU A N 1
ATOM 944 C CA . LEU A 1 118 ? 0.368 -0.759 1.979 1.00 98.81 118 LEU A CA 1
ATOM 945 C C . LEU A 1 118 ? 0.271 -1.606 0.705 1.00 98.81 118 LEU A C 1
ATOM 947 O O . LEU A 1 118 ? 1.109 -1.449 -0.182 1.00 98.81 118 LEU A O 1
ATOM 951 N N . LEU A 1 119 ? -0.772 -2.428 0.567 1.00 98.75 119 LEU A N 1
ATOM 952 C CA . LEU A 1 119 ? -0.991 -3.262 -0.614 1.00 98.75 119 LEU A CA 1
ATOM 953 C C . LEU A 1 119 ? -1.084 -2.421 -1.896 1.00 98.75 119 LEU A C 1
ATOM 955 O O . LEU A 1 119 ? -0.426 -2.731 -2.890 1.00 98.75 119 LEU A O 1
ATOM 959 N N . ALA A 1 120 ? -1.820 -1.307 -1.865 1.00 98.38 120 ALA A N 1
ATOM 960 C CA . ALA A 1 120 ? -1.890 -0.374 -2.989 1.00 98.38 120 ALA A CA 1
ATOM 961 C C . ALA A 1 120 ? -0.516 0.234 -3.335 1.00 98.38 120 ALA A C 1
ATOM 963 O O . ALA A 1 120 ? -0.175 0.395 -4.510 1.00 98.38 120 ALA A O 1
ATOM 964 N N . MET A 1 121 ? 0.309 0.553 -2.331 1.00 98.56 121 MET A N 1
ATOM 965 C CA . MET A 1 121 ? 1.669 1.061 -2.560 1.00 98.56 121 MET A CA 1
ATOM 966 C C . MET A 1 121 ? 2.610 -0.014 -3.115 1.00 98.56 121 MET A C 1
ATOM 968 O O . MET A 1 121 ? 3.475 0.301 -3.932 1.00 98.56 121 MET A O 1
ATOM 972 N N . MET A 1 122 ? 2.417 -1.281 -2.749 1.00 98.75 122 MET A N 1
ATOM 973 C CA . MET A 1 122 ? 3.164 -2.403 -3.323 1.00 98.75 122 MET A CA 1
ATOM 974 C C . MET A 1 122 ? 2.848 -2.613 -4.808 1.00 98.75 122 MET A C 1
ATOM 976 O O . MET A 1 122 ? 3.738 -2.995 -5.565 1.00 98.75 122 MET A O 1
ATOM 980 N N . VAL A 1 123 ? 1.633 -2.292 -5.270 1.00 98.44 123 VAL A N 1
ATOM 981 C CA . VAL A 1 123 ? 1.320 -2.281 -6.712 1.00 98.44 123 VAL A CA 1
ATOM 982 C C . VAL A 1 123 ? 2.165 -1.235 -7.445 1.00 98.44 123 VAL A C 1
ATOM 984 O O . VAL A 1 123 ? 2.756 -1.549 -8.479 1.00 98.44 123 VAL A O 1
ATOM 987 N N . HIS A 1 124 ? 2.301 -0.022 -6.895 1.00 97.81 124 HIS A N 1
ATOM 988 C CA . HIS A 1 124 ? 3.212 0.991 -7.455 1.00 97.81 124 HIS A CA 1
ATOM 989 C C . HIS A 1 124 ? 4.660 0.489 -7.470 1.00 97.81 124 HIS A C 1
ATOM 991 O O . HIS A 1 124 ? 5.341 0.594 -8.492 1.00 97.81 124 HIS A O 1
ATOM 997 N N . GLN A 1 125 ? 5.122 -0.114 -6.371 1.00 97.81 125 GLN A N 1
ATOM 998 C CA . GLN A 1 125 ? 6.459 -0.704 -6.301 1.00 97.81 125 GLN A CA 1
ATOM 999 C C . GLN A 1 125 ? 6.670 -1.769 -7.384 1.00 97.81 125 GLN A C 1
ATOM 1001 O O . GLN A 1 125 ? 7.672 -1.723 -8.094 1.00 97.81 125 GLN A O 1
ATOM 1006 N N . PHE A 1 126 ? 5.714 -2.681 -7.571 1.00 97.19 126 PHE A N 1
ATOM 1007 C CA . PHE A 1 126 ? 5.767 -3.719 -8.602 1.00 97.19 126 PHE A CA 1
ATOM 1008 C C . PHE A 1 126 ? 5.934 -3.135 -10.006 1.00 97.19 126 PHE A C 1
ATOM 1010 O O . PHE A 1 126 ? 6.760 -3.613 -10.787 1.00 97.19 126 PHE A O 1
ATOM 1017 N N . GLN A 1 127 ? 5.186 -2.080 -10.334 1.00 96.31 127 GLN A N 1
ATOM 1018 C CA . GLN A 1 127 ? 5.285 -1.433 -11.644 1.00 96.31 127 GLN A CA 1
ATOM 1019 C C . GLN A 1 127 ? 6.668 -0.838 -11.907 1.00 96.31 127 GLN A C 1
ATOM 1021 O O . GLN A 1 127 ? 7.170 -0.901 -13.033 1.00 96.31 127 GLN A O 1
ATOM 1026 N N . HIS A 1 128 ? 7.271 -0.263 -10.869 1.00 95.44 128 HIS A N 1
ATOM 1027 C CA . HIS A 1 128 ? 8.584 0.356 -10.948 1.00 95.44 128 HIS A CA 1
ATOM 1028 C C . HIS A 1 128 ? 9.724 -0.662 -10.962 1.00 95.44 128 HIS A C 1
ATOM 1030 O O . HIS A 1 128 ? 10.645 -0.514 -11.759 1.00 95.44 128 HIS A O 1
ATOM 1036 N N . GLU A 1 129 ? 9.680 -1.670 -10.093 1.00 95.25 129 GLU A N 1
ATOM 1037 C CA . GLU A 1 129 ? 10.816 -2.564 -9.850 1.00 95.25 129 GLU A CA 1
ATOM 1038 C C . GLU A 1 129 ? 10.795 -3.813 -10.734 1.00 95.25 129 GLU A C 1
ATOM 1040 O O . GLU A 1 129 ? 11.854 -4.275 -11.159 1.00 95.25 129 GLU A O 1
ATOM 1045 N N . ILE A 1 130 ? 9.605 -4.348 -11.029 1.00 94.69 130 ILE A N 1
ATOM 1046 C CA . ILE A 1 130 ? 9.450 -5.640 -11.710 1.00 94.69 130 ILE A CA 1
ATOM 1047 C C . ILE A 1 130 ? 8.963 -5.448 -13.138 1.00 94.69 130 ILE A C 1
ATOM 1049 O O . ILE A 1 130 ? 9.605 -5.905 -14.083 1.00 94.69 130 ILE A O 1
ATOM 1053 N N . ALA A 1 131 ? 7.856 -4.726 -13.324 1.00 92.69 131 ALA A N 1
ATOM 1054 C CA . ALA A 1 131 ? 7.311 -4.517 -14.662 1.00 92.69 131 ALA A CA 1
ATOM 1055 C C . ALA A 1 131 ? 8.178 -3.571 -15.509 1.00 92.69 131 ALA A C 1
ATOM 1057 O O . ALA A 1 131 ? 8.062 -3.588 -16.732 1.00 92.69 131 ALA A O 1
ATOM 1058 N N . ASN A 1 132 ? 9.022 -2.739 -14.874 1.00 90.88 132 ASN A N 1
ATOM 1059 C CA . ASN A 1 132 ? 9.788 -1.661 -15.515 1.00 90.88 132 ASN A CA 1
ATOM 1060 C C . ASN A 1 132 ? 8.915 -0.772 -16.417 1.00 90.88 132 ASN A C 1
ATOM 1062 O O . ASN A 1 132 ? 9.342 -0.275 -17.459 1.00 90.88 132 ASN A O 1
ATOM 1066 N N . GLN A 1 133 ? 7.654 -0.602 -16.023 1.00 90.44 133 GLN A N 1
ATOM 1067 C CA . GLN A 1 133 ? 6.621 0.078 -16.794 1.00 90.44 133 GLN A CA 1
ATOM 1068 C C . GLN A 1 133 ? 5.831 1.005 -15.868 1.00 90.44 133 GLN A C 1
ATOM 1070 O O . GLN A 1 133 ? 4.635 0.788 -15.651 1.00 90.44 133 GLN A O 1
ATOM 1075 N N . PRO A 1 134 ? 6.487 2.029 -15.292 1.00 88.56 134 PRO A N 1
ATOM 1076 C CA . PRO A 1 134 ? 5.797 2.971 -14.434 1.00 88.56 134 PRO A CA 1
ATOM 1077 C C . PRO A 1 134 ? 4.741 3.743 -15.223 1.00 88.56 134 PRO A C 1
ATOM 1079 O O . PRO A 1 134 ? 4.939 4.121 -16.382 1.00 88.56 134 PRO A O 1
ATOM 1082 N N . GLU A 1 135 ? 3.611 4.001 -14.579 1.00 91.81 135 GLU A N 1
ATOM 1083 C CA . GLU A 1 135 ? 2.537 4.790 -15.166 1.00 91.81 135 GLU A CA 1
ATOM 1084 C C . GLU A 1 135 ? 2.871 6.283 -15.070 1.00 91.81 135 GLU A C 1
ATOM 1086 O O . GLU A 1 135 ? 2.814 6.896 -14.005 1.00 91.81 135 GLU A O 1
ATOM 1091 N N . THR A 1 136 ? 3.212 6.901 -16.202 1.00 90.19 136 THR A N 1
ATOM 1092 C CA . THR A 1 136 ? 3.486 8.350 -16.274 1.00 90.19 136 THR A CA 1
ATOM 1093 C C . THR A 1 136 ? 2.210 9.190 -16.227 1.00 90.19 136 THR A C 1
ATOM 1095 O O . THR A 1 136 ? 2.244 10.389 -15.945 1.00 90.19 136 THR A O 1
ATOM 1098 N N . SER A 1 137 ? 1.062 8.566 -16.492 1.00 87.12 137 SER A N 1
ATOM 1099 C CA . SER A 1 137 ? -0.245 9.210 -16.497 1.00 87.12 137 SER A CA 1
ATOM 1100 C C . SER A 1 137 ? -0.961 9.068 -15.149 1.00 87.12 137 SER A C 1
ATOM 1102 O O . SER A 1 137 ? -0.649 8.200 -14.337 1.00 87.12 137 SER A O 1
ATOM 1104 N N . TYR A 1 138 ? -1.921 9.961 -14.887 1.00 87.56 138 TYR A N 1
ATOM 1105 C CA . TYR A 1 138 ? -2.847 9.881 -13.744 1.00 87.56 138 TYR A CA 1
ATOM 1106 C C . TYR A 1 138 ? -2.180 9.669 -12.376 1.00 87.56 138 TYR A C 1
ATOM 1108 O O . TYR A 1 138 ? -2.732 9.001 -11.503 1.00 87.56 138 TYR A O 1
ATOM 1116 N N . LYS A 1 139 ? -0.992 10.259 -12.184 1.00 90.44 139 LYS A N 1
ATOM 1117 C CA . LYS A 1 139 ? -0.207 10.140 -10.946 1.00 90.44 139 LYS A CA 1
ATOM 1118 C C . LYS A 1 139 ? 0.070 8.674 -10.568 1.00 90.44 139 LYS A C 1
ATOM 1120 O O . LYS A 1 139 ? -0.061 8.322 -9.402 1.00 90.44 139 LYS A O 1
ATOM 1125 N N . GLY A 1 140 ? 0.369 7.825 -11.551 1.00 93.00 140 GLY A N 1
ATOM 1126 C CA . GLY A 1 140 ? 0.657 6.404 -11.337 1.00 93.00 140 GLY A CA 1
ATOM 1127 C C . GLY A 1 140 ? -0.553 5.468 -11.447 1.00 93.00 140 GLY A C 1
ATOM 1128 O O . GLY A 1 140 ? -0.388 4.261 -11.378 1.00 93.00 140 GLY A O 1
ATOM 1129 N N . HIS A 1 141 ? -1.772 5.980 -11.648 1.00 96.00 141 HIS A N 1
ATOM 1130 C CA . HIS A 1 141 ? -3.006 5.174 -11.632 1.00 96.00 141 HIS A CA 1
ATOM 1131 C C . HIS A 1 141 ? -3.554 4.916 -13.049 1.00 96.00 141 HIS A C 1
ATOM 1133 O O . HIS A 1 141 ? -4.714 5.211 -13.363 1.00 96.00 141 HIS A O 1
ATOM 1139 N N . GLY A 1 142 ? -2.678 4.438 -13.936 1.00 95.25 142 GLY A N 1
ATOM 1140 C CA . GLY A 1 142 ? -3.002 4.098 -15.324 1.00 95.25 142 GLY A CA 1
ATOM 1141 C C . GLY A 1 142 ? -3.533 2.669 -15.518 1.00 95.25 142 GLY A C 1
ATOM 1142 O O . GLY A 1 142 ? -3.785 1.962 -14.539 1.00 95.25 142 GLY A O 1
ATOM 1143 N N . PRO A 1 143 ? -3.727 2.233 -16.778 1.00 95.94 143 PRO A N 1
ATOM 1144 C CA . PRO A 1 143 ? -4.260 0.910 -17.107 1.00 95.94 143 PRO A CA 1
ATOM 1145 C C . PRO A 1 143 ? -3.500 -0.251 -16.466 1.00 95.94 143 PRO A C 1
ATOM 1147 O O . PRO A 1 143 ? -4.136 -1.133 -15.908 1.00 95.94 143 PRO A O 1
ATOM 1150 N N . ARG A 1 144 ? -2.163 -0.226 -16.431 1.00 96.25 144 ARG A N 1
ATOM 1151 C CA . ARG A 1 144 ? -1.384 -1.317 -15.823 1.00 96.25 144 ARG A CA 1
ATOM 1152 C C . ARG A 1 144 ? -1.570 -1.387 -14.313 1.00 96.25 144 ARG A C 1
ATOM 1154 O O . ARG A 1 144 ? -1.454 -2.461 -13.733 1.00 96.25 144 ARG A O 1
ATOM 1161 N N . PHE A 1 145 ? -1.811 -0.241 -13.671 1.00 97.44 145 PHE A N 1
ATOM 1162 C CA . PHE A 1 145 ? -2.041 -0.187 -12.226 1.00 97.44 145 PHE A CA 1
ATOM 1163 C C . PHE A 1 145 ? -3.387 -0.833 -11.930 1.00 97.44 145 PHE A C 1
ATOM 1165 O O . PHE A 1 145 ? -3.465 -1.765 -11.139 1.00 97.44 145 PHE A O 1
ATOM 1172 N N . ARG A 1 146 ? -4.421 -0.404 -12.668 1.00 97.00 146 ARG A N 1
ATOM 1173 C CA . ARG A 1 146 ? -5.751 -1.017 -12.653 1.00 97.00 146 ARG A CA 1
ATOM 1174 C C . ARG A 1 146 ? -5.679 -2.528 -12.884 1.00 97.00 146 ARG A C 1
ATOM 1176 O O . ARG A 1 146 ? -6.293 -3.266 -12.129 1.00 97.00 146 ARG A O 1
ATOM 1183 N N . ASP A 1 147 ? -4.946 -2.983 -13.895 1.00 97.75 147 ASP A N 1
ATOM 1184 C CA . ASP A 1 147 ? -4.895 -4.406 -14.248 1.00 97.75 147 ASP A CA 1
ATOM 1185 C C . ASP A 1 147 ? -4.291 -5.240 -13.116 1.00 97.75 147 ASP A C 1
ATOM 1187 O O . ASP A 1 147 ? -4.860 -6.263 -12.741 1.00 97.75 147 ASP A O 1
ATOM 1191 N N . LYS A 1 148 ? -3.206 -4.761 -12.491 1.00 98.25 148 LYS A N 1
ATOM 1192 C CA . LYS A 1 148 ? -2.637 -5.428 -11.315 1.00 98.25 148 LYS A CA 1
ATOM 1193 C C . LYS A 1 148 ? -3.573 -5.356 -10.100 1.00 98.25 148 LYS A C 1
ATOM 1195 O O . LYS A 1 148 ? -3.676 -6.340 -9.375 1.00 98.25 148 LYS A O 1
ATOM 1200 N N . CYS A 1 149 ? -4.285 -4.246 -9.887 1.00 98.50 149 CYS A N 1
ATOM 1201 C CA . CYS A 1 149 ? -5.323 -4.160 -8.854 1.00 98.50 149 CYS A CA 1
ATOM 1202 C C . CYS A 1 149 ? -6.444 -5.178 -9.077 1.00 98.50 149 CYS A C 1
ATOM 1204 O O . CYS A 1 149 ? -6.860 -5.813 -8.120 1.00 98.50 149 CYS A O 1
ATOM 1206 N N . ASN A 1 150 ? -6.909 -5.364 -10.315 1.00 98.50 150 ASN A N 1
ATOM 1207 C CA . ASN A 1 150 ? -7.963 -6.326 -10.638 1.00 98.50 150 ASN A CA 1
ATOM 1208 C C . ASN A 1 150 ? -7.475 -7.774 -10.508 1.00 98.50 150 ASN A C 1
ATOM 1210 O O . ASN A 1 150 ? -8.201 -8.596 -9.968 1.00 98.50 150 ASN A O 1
ATOM 1214 N N . GLU A 1 151 ? -6.235 -8.075 -10.908 1.00 98.56 151 GLU A N 1
ATOM 1215 C CA . GLU A 1 151 ? -5.615 -9.394 -10.691 1.00 98.56 151 GLU A CA 1
ATOM 1216 C C . GLU A 1 151 ? -5.543 -9.753 -9.196 1.00 98.56 151 GLU A C 1
ATOM 1218 O O . GLU A 1 151 ? -5.818 -10.884 -8.798 1.00 98.56 151 GLU A O 1
ATOM 1223 N N . ILE A 1 152 ? -5.153 -8.796 -8.348 1.00 98.62 152 ILE A N 1
ATOM 1224 C CA . ILE A 1 152 ? -5.119 -9.007 -6.895 1.00 98.62 152 ILE A CA 1
ATOM 1225 C C . ILE A 1 152 ? -6.540 -9.025 -6.322 1.00 98.62 152 ILE A C 1
ATOM 1227 O O . ILE A 1 152 ? -6.835 -9.835 -5.450 1.00 98.62 152 ILE A O 1
ATOM 1231 N N . GLY A 1 153 ? -7.417 -8.157 -6.826 1.00 98.38 153 GLY A N 1
ATOM 1232 C CA . GLY A 1 153 ? -8.817 -8.051 -6.434 1.00 98.38 153 GLY A CA 1
ATOM 1233 C C . GLY A 1 153 ? -9.573 -9.355 -6.644 1.00 98.38 153 GLY A C 1
ATOM 1234 O O . GLY A 1 153 ? -10.249 -9.793 -5.729 1.00 98.38 153 GLY A O 1
ATOM 1235 N N . GLU A 1 154 ? -9.368 -10.033 -7.772 1.00 98.31 154 GLU A N 1
ATOM 1236 C CA . GLU A 1 154 ? -9.947 -11.354 -8.045 1.00 98.31 154 GLU A CA 1
ATOM 1237 C C . GLU A 1 154 ? -9.549 -12.387 -6.977 1.00 98.31 154 GLU A C 1
ATOM 1239 O O . GLU A 1 154 ? -10.392 -13.121 -6.471 1.00 98.31 154 GLU A O 1
ATOM 1244 N N . LYS A 1 155 ? -8.281 -12.392 -6.541 1.00 98.25 155 LYS A N 1
ATOM 1245 C CA . LYS A 1 155 ? -7.800 -13.277 -5.458 1.00 98.25 155 LYS A CA 1
ATOM 1246 C C . LYS A 1 155 ? -8.359 -12.915 -4.079 1.00 98.25 155 LYS A C 1
ATOM 1248 O O . LYS A 1 155 ? -8.310 -13.742 -3.171 1.00 98.25 155 LYS A O 1
ATOM 1253 N N . LEU A 1 156 ? -8.805 -11.674 -3.908 1.00 97.12 156 LEU A N 1
ATOM 1254 C CA . LEU A 1 156 ? -9.393 -11.137 -2.682 1.00 97.12 156 LEU A CA 1
ATOM 1255 C C . LEU A 1 156 ? -10.929 -11.101 -2.726 1.00 97.12 156 LEU A C 1
ATOM 1257 O O . LEU A 1 156 ? -11.523 -10.581 -1.785 1.00 97.12 156 LEU A O 1
ATOM 1261 N N . ASP A 1 157 ? -11.541 -11.614 -3.799 1.00 97.12 157 ASP A N 1
ATOM 1262 C CA . ASP A 1 157 ? -12.981 -11.528 -4.067 1.00 97.12 157 ASP A CA 1
ATOM 1263 C C . ASP A 1 157 ? -13.520 -10.080 -4.028 1.00 97.12 157 ASP A C 1
ATOM 1265 O O . ASP A 1 157 ? -14.526 -9.760 -3.398 1.00 97.12 157 ASP A O 1
ATOM 1269 N N . LEU A 1 158 ? -12.790 -9.157 -4.665 1.00 96.12 158 LEU A N 1
ATOM 1270 C CA . LEU A 1 158 ? -13.145 -7.740 -4.766 1.00 96.12 158 LEU A CA 1
ATOM 1271 C C . LEU A 1 158 ? -13.687 -7.394 -6.151 1.00 96.12 158 LEU A C 1
ATOM 1273 O O . LEU A 1 158 ? -13.213 -7.893 -7.174 1.00 96.12 158 LEU A O 1
ATOM 1277 N N . PHE A 1 159 ? -14.623 -6.445 -6.183 1.00 96.00 159 PHE A N 1
ATOM 1278 C CA . PHE A 1 159 ? -15.140 -5.901 -7.434 1.00 96.00 159 PHE A CA 1
ATOM 1279 C C . PHE A 1 159 ? -14.030 -5.259 -8.284 1.00 96.00 159 PHE A C 1
ATOM 1281 O O . PHE A 1 159 ? -13.109 -4.631 -7.743 1.00 96.00 159 PHE A O 1
ATOM 1288 N N . PRO A 1 160 ? -14.125 -5.358 -9.623 1.00 97.69 160 PRO A N 1
ATOM 1289 C CA . PRO A 1 160 ? -13.151 -4.749 -10.510 1.00 97.69 160 PRO A CA 1
ATOM 1290 C C . PRO A 1 160 ? -13.200 -3.221 -10.425 1.00 97.69 160 PRO A C 1
ATOM 1292 O O . PRO A 1 160 ? -14.254 -2.602 -10.270 1.00 97.69 160 PRO A O 1
ATOM 1295 N N . VAL A 1 161 ? -12.039 -2.602 -10.611 1.00 97.38 161 VAL A N 1
ATOM 1296 C CA . VAL A 1 161 ? -11.872 -1.154 -10.716 1.00 97.38 161 VAL A CA 1
ATOM 1297 C C . VAL A 1 161 ? -11.574 -0.734 -12.153 1.00 97.38 161 VAL A C 1
ATOM 1299 O O . VAL A 1 161 ? -10.967 -1.466 -12.940 1.00 97.38 161 VAL A O 1
ATOM 1302 N N . ARG A 1 162 ? -11.960 0.496 -12.499 1.00 96.81 162 ARG A N 1
ATOM 1303 C CA . ARG A 1 162 ? -11.558 1.188 -13.734 1.00 96.81 162 ARG A CA 1
ATOM 1304 C C . ARG A 1 162 ? -10.285 2.002 -13.525 1.00 96.81 162 ARG A C 1
ATOM 1306 O O . ARG A 1 162 ? -9.810 2.198 -12.412 1.00 96.81 162 ARG A O 1
ATOM 1313 N N . THR A 1 163 ? -9.761 2.574 -14.607 1.00 95.81 163 THR A N 1
ATOM 1314 C CA . THR A 1 163 ? -8.696 3.588 -14.511 1.00 95.81 163 THR A CA 1
ATOM 1315 C C . THR A 1 163 ? -9.161 4.837 -13.753 1.00 95.81 163 THR A C 1
ATOM 1317 O O . THR A 1 163 ? -10.362 5.091 -13.622 1.00 95.81 163 THR A O 1
ATOM 1320 N N . ALA A 1 164 ? -8.215 5.673 -13.312 1.00 92.94 164 ALA A N 1
ATOM 1321 C CA . ALA A 1 164 ? -8.514 6.836 -12.476 1.00 92.94 164 ALA A CA 1
ATOM 1322 C C . ALA A 1 164 ? -9.537 7.823 -13.075 1.00 92.94 164 ALA A C 1
ATOM 1324 O O . ALA A 1 164 ? -10.332 8.416 -12.343 1.00 92.94 164 ALA A O 1
ATOM 1325 N N . LYS A 1 165 ? -9.550 8.000 -14.404 1.00 91.94 165 LYS A N 1
ATOM 1326 C CA . LYS A 1 165 ? -10.509 8.885 -15.082 1.00 91.94 165 LYS A CA 1
ATOM 1327 C C . LYS A 1 165 ? -11.859 8.199 -15.299 1.00 91.94 165 LYS A C 1
ATOM 1329 O O . LYS A 1 165 ? -11.913 7.077 -15.788 1.00 91.94 165 LYS A O 1
ATOM 1334 N N . HIS A 1 166 ? -12.933 8.928 -15.011 1.00 91.56 166 HIS A N 1
ATOM 1335 C CA . HIS A 1 166 ? -14.310 8.502 -15.246 1.00 91.56 166 HIS A CA 1
ATOM 1336 C C . HIS A 1 166 ? -14.686 8.705 -16.723 1.00 91.56 166 HIS A C 1
ATOM 1338 O O . HIS A 1 166 ? -15.040 9.810 -17.134 1.00 91.56 166 HIS A O 1
ATOM 1344 N N . ARG A 1 167 ? -14.495 7.671 -17.552 1.00 90.75 167 ARG A N 1
ATOM 1345 C CA . ARG A 1 167 ? -14.799 7.683 -18.994 1.00 90.75 167 ARG A CA 1
ATOM 1346 C C . ARG A 1 167 ? -14.910 6.264 -19.551 1.00 90.75 167 ARG A C 1
ATOM 1348 O O . ARG A 1 167 ? -14.304 5.347 -19.003 1.00 90.75 167 ARG A O 1
ATOM 1355 N N . GLY A 1 168 ? -15.556 6.130 -20.707 1.00 93.06 168 GLY A N 1
ATOM 1356 C CA . GLY A 1 168 ? -15.671 4.859 -21.430 1.00 93.06 168 GLY A CA 1
ATOM 1357 C C . GLY A 1 168 ? -16.726 3.924 -20.835 1.00 93.06 168 GLY A C 1
ATOM 1358 O O . GLY A 1 168 ? -17.515 4.335 -19.988 1.00 93.06 168 GLY A O 1
ATOM 1359 N N . ALA A 1 169 ? -16.738 2.670 -21.294 1.00 92.75 169 ALA A N 1
ATOM 1360 C CA . ALA A 1 169 ? -17.731 1.669 -20.886 1.00 92.75 169 ALA A CA 1
ATOM 1361 C C . ALA A 1 169 ? -17.678 1.350 -19.378 1.00 92.75 169 ALA A C 1
ATOM 1363 O O . ALA A 1 169 ? -18.712 1.163 -18.740 1.00 92.75 169 ALA A O 1
ATOM 1364 N N . ASP A 1 170 ? -16.483 1.400 -18.789 1.00 93.94 170 ASP A N 1
ATOM 1365 C CA . ASP A 1 170 ? -16.243 1.036 -17.388 1.00 93.94 170 ASP A CA 1
ATOM 1366 C C . ASP A 1 170 ? -16.469 2.198 -16.411 1.00 93.94 170 ASP A C 1
ATOM 1368 O O . ASP A 1 170 ? -16.081 2.103 -15.251 1.00 93.94 170 ASP A O 1
ATOM 1372 N N . GLN A 1 171 ? -17.033 3.330 -16.854 1.00 94.62 171 GLN A N 1
ATOM 1373 C CA . GLN A 1 171 ? -17.148 4.533 -16.016 1.00 94.62 171 GLN A CA 1
ATOM 1374 C C . GLN A 1 171 ? -17.913 4.289 -14.703 1.00 94.62 171 GLN A C 1
ATOM 1376 O O . GLN A 1 171 ? -17.564 4.886 -13.688 1.00 94.62 171 GLN A O 1
ATOM 1381 N N . HIS A 1 172 ? -18.865 3.351 -14.731 1.00 92.81 172 HIS A N 1
ATOM 1382 C CA . HIS A 1 172 ? -19.674 2.912 -13.597 1.00 92.81 172 HIS A CA 1
ATOM 1383 C C . HIS A 1 172 ? -18.877 2.166 -12.512 1.00 92.81 172 HIS A C 1
ATOM 1385 O O . HIS A 1 172 ? -19.353 2.044 -11.389 1.00 92.81 172 HIS A O 1
ATOM 1391 N N . LEU A 1 173 ? -17.676 1.663 -12.819 1.00 95.12 173 LEU A N 1
ATOM 1392 C CA . LEU A 1 173 ? -16.824 0.997 -11.836 1.00 95.12 173 LEU A CA 1
ATOM 1393 C C . LEU A 1 173 ? -16.105 2.012 -10.936 1.00 95.12 173 LEU A C 1
ATOM 1395 O O . LEU A 1 173 ? -15.850 3.167 -11.307 1.00 95.12 173 LEU A O 1
ATOM 1399 N N . ALA A 1 174 ? -15.680 1.540 -9.768 1.00 95.94 174 ALA A N 1
ATOM 1400 C CA . ALA A 1 174 ? -14.857 2.307 -8.848 1.00 95.94 174 ALA A CA 1
ATOM 1401 C C . ALA A 1 174 ? -13.479 2.640 -9.455 1.00 95.94 174 ALA A C 1
ATOM 1403 O O . ALA A 1 174 ? -12.900 1.886 -10.235 1.00 95.94 174 ALA A O 1
ATOM 1404 N N . SER A 1 175 ? -12.919 3.797 -9.101 1.00 96.50 175 SER A N 1
ATOM 1405 C CA . SER A 1 175 ? -11.591 4.230 -9.564 1.00 96.50 175 SER A CA 1
ATOM 1406 C C . SER A 1 175 ? -10.460 3.416 -8.926 1.00 96.50 175 SER A C 1
ATOM 1408 O O . SER A 1 175 ? -10.384 3.342 -7.703 1.00 96.50 175 SER A O 1
ATOM 1410 N N . CYS A 1 176 ? -9.486 2.934 -9.704 1.00 97.31 176 CYS A N 1
ATOM 1411 C CA . CYS A 1 176 ? -8.301 2.259 -9.158 1.00 97.31 176 CYS A CA 1
ATOM 1412 C C . CYS A 1 176 ? -7.446 3.158 -8.247 1.00 97.31 176 CYS A C 1
ATOM 1414 O O . CYS A 1 176 ? -6.630 2.658 -7.487 1.00 97.31 176 CYS A O 1
ATOM 1416 N N . ALA A 1 177 ? -7.632 4.483 -8.281 1.00 96.06 177 ALA A N 1
ATOM 1417 C CA . ALA A 1 177 ? -6.926 5.406 -7.389 1.00 96.06 177 ALA A CA 1
ATOM 1418 C C . ALA A 1 177 ? -7.365 5.314 -5.914 1.00 96.06 177 ALA A C 1
ATOM 1420 O O . ALA A 1 177 ? -6.682 5.857 -5.052 1.00 96.06 177 ALA A O 1
ATOM 1421 N N . GLY A 1 178 ? -8.505 4.672 -5.636 1.00 95.50 178 GLY A N 1
ATOM 1422 C CA . GLY A 1 178 ? -8.973 4.377 -4.278 1.00 95.50 178 GLY A CA 1
ATOM 1423 C C . GLY A 1 178 ? -8.905 2.894 -3.911 1.00 95.50 178 GLY A C 1
ATOM 1424 O O . GLY A 1 178 ? -9.465 2.508 -2.892 1.00 95.50 178 GLY A O 1
ATOM 1425 N N . TRP A 1 179 ? -8.296 2.056 -4.754 1.00 97.75 179 TRP A N 1
ATOM 1426 C CA . TRP A 1 179 ? -8.220 0.617 -4.511 1.00 97.75 179 TRP A CA 1
ATOM 1427 C C . TRP A 1 179 ? -7.193 0.303 -3.404 1.00 97.75 179 TRP A C 1
ATOM 1429 O O . TRP A 1 179 ? -6.136 0.938 -3.392 1.00 97.75 179 TRP A O 1
ATOM 1439 N N . PRO A 1 180 ? -7.441 -0.684 -2.518 1.00 97.56 180 PRO A N 1
ATOM 1440 C CA . PRO A 1 180 ? -8.624 -1.555 -2.477 1.00 97.56 180 PRO A CA 1
ATOM 1441 C C . PRO A 1 180 ? -9.773 -1.009 -1.615 1.00 97.56 180 PRO A C 1
ATOM 1443 O O . PRO A 1 180 ? -10.870 -1.560 -1.654 1.00 97.56 180 PRO A O 1
ATOM 1446 N N . TRP A 1 181 ? -9.563 0.070 -0.854 1.00 96.44 181 TRP A N 1
ATOM 1447 C CA . TRP A 1 181 ? -10.525 0.513 0.163 1.00 96.44 181 TRP A CA 1
ATOM 1448 C C . TRP A 1 181 ? -11.848 1.028 -0.379 1.00 96.44 181 TRP A C 1
ATOM 1450 O O . TRP A 1 181 ? -12.815 1.092 0.363 1.00 96.44 181 TRP A O 1
ATOM 1460 N N . ASN A 1 182 ? -11.934 1.366 -1.660 1.00 95.62 182 ASN A N 1
ATOM 1461 C CA . ASN A 1 182 ? -13.193 1.750 -2.289 1.00 95.62 182 ASN A CA 1
ATOM 1462 C C . ASN A 1 182 ? -14.009 0.587 -2.875 1.00 95.62 182 ASN A C 1
ATOM 1464 O O . ASN A 1 182 ? -15.085 0.836 -3.411 1.00 95.62 182 ASN A O 1
ATOM 1468 N N . VAL A 1 183 ? -13.496 -0.644 -2.805 1.00 96.38 183 VAL A N 1
ATOM 1469 C CA . VAL A 1 183 ? -14.179 -1.864 -3.272 1.00 96.38 183 VAL A CA 1
ATOM 1470 C C . VAL A 1 183 ? -14.231 -2.961 -2.205 1.00 96.38 183 VAL A C 1
ATOM 1472 O O . VAL A 1 183 ? -14.662 -4.075 -2.496 1.00 96.38 183 VAL A O 1
ATOM 1475 N N . ARG A 1 184 ? -13.808 -2.669 -0.965 1.00 97.00 184 ARG A N 1
ATOM 1476 C CA . ARG A 1 184 ? -14.022 -3.566 0.179 1.00 97.00 184 ARG A CA 1
ATOM 1477 C C . ARG A 1 184 ? -15.518 -3.655 0.522 1.00 97.00 184 ARG A C 1
ATOM 1479 O O . ARG A 1 184 ? -16.211 -2.642 0.410 1.00 97.00 184 ARG A O 1
ATOM 1486 N N . PRO A 1 185 ? -16.009 -4.822 0.982 1.00 95.19 185 PRO A N 1
ATOM 1487 C CA . PRO A 1 185 ? -17.378 -4.963 1.468 1.00 95.19 185 PRO A CA 1
ATOM 1488 C C . PRO A 1 185 ? -17.696 -4.010 2.621 1.00 95.19 185 PRO A C 1
ATOM 1490 O O . PRO A 1 185 ? -16.813 -3.624 3.396 1.00 95.19 185 PRO A O 1
ATOM 1493 N N . GLU A 1 186 ? -18.979 -3.681 2.772 1.00 93.88 186 GLU A N 1
ATOM 1494 C CA . GLU A 1 186 ? -19.451 -2.904 3.915 1.00 93.88 186 GLU A CA 1
ATOM 1495 C C . GLU A 1 186 ? -19.054 -3.572 5.241 1.00 93.88 186 GLU A C 1
ATOM 1497 O O . GLU A 1 186 ? -19.061 -4.794 5.378 1.00 93.88 186 GLU A O 1
ATOM 1502 N N . GLY A 1 187 ? -18.647 -2.764 6.220 1.00 95.31 187 GLY A N 1
ATOM 1503 C CA . GLY A 1 187 ? -18.223 -3.258 7.530 1.00 95.31 187 GLY A CA 1
ATOM 1504 C C . GLY A 1 187 ? -16.802 -3.828 7.591 1.00 95.31 187 GLY A C 1
ATOM 1505 O O . GLY A 1 187 ? -16.317 -4.029 8.701 1.00 95.31 187 GLY A O 1
ATOM 1506 N N . TYR A 1 188 ? -16.089 -3.999 6.466 1.00 97.25 188 TYR A N 1
ATOM 1507 C CA . TYR A 1 188 ? -14.722 -4.552 6.455 1.00 97.25 188 TYR A CA 1
ATOM 1508 C C . TYR A 1 188 ? -13.766 -3.803 7.398 1.00 97.25 188 TYR A C 1
ATOM 1510 O O . TYR A 1 188 ? -13.015 -4.420 8.143 1.00 97.25 188 TYR A O 1
ATOM 1518 N N . TYR A 1 189 ? -13.836 -2.469 7.434 1.00 98.00 189 TYR A N 1
ATOM 1519 C CA . TYR A 1 189 ? -13.013 -1.640 8.326 1.00 98.00 189 TYR A CA 1
ATOM 1520 C C . TYR A 1 189 ? -13.612 -1.436 9.720 1.00 98.00 189 TYR A C 1
ATOM 1522 O O . TYR A 1 189 ? -13.250 -0.472 10.390 1.00 98.00 189 TYR A O 1
ATOM 1530 N N . LEU A 1 190 ? -14.563 -2.270 10.151 1.00 97.62 190 LEU A N 1
ATOM 1531 C CA . LEU A 1 190 ? -15.125 -2.257 11.509 1.00 97.62 190 LEU A CA 1
ATOM 1532 C C . LEU A 1 190 ? -15.603 -0.858 11.957 1.00 97.62 190 LEU A C 1
ATOM 1534 O O . LEU A 1 190 ? -15.424 -0.434 13.095 1.00 97.62 190 LEU A O 1
ATOM 1538 N N . GLY A 1 191 ? -16.155 -0.082 11.018 1.00 96.75 191 GLY A N 1
ATOM 1539 C CA . GLY A 1 191 ? -16.637 1.283 11.249 1.00 96.75 191 GLY A CA 1
ATOM 1540 C C . GLY A 1 191 ? -15.559 2.365 11.402 1.00 96.75 191 GLY A C 1
ATOM 1541 O O . GLY A 1 191 ? -15.926 3.535 11.548 1.00 96.75 191 GLY A O 1
ATOM 1542 N N . ALA A 1 192 ? -14.269 2.016 11.342 1.00 97.69 192 ALA A N 1
ATOM 1543 C CA . ALA A 1 192 ? -13.146 2.946 11.476 1.00 97.69 192 ALA A CA 1
ATOM 1544 C C . ALA A 1 192 ? -12.982 3.883 10.274 1.00 97.69 192 ALA A C 1
ATOM 1546 O O . ALA A 1 192 ? -12.554 5.024 10.439 1.00 97.69 192 ALA A O 1
ATOM 1547 N N . TYR A 1 193 ? -13.330 3.409 9.078 1.00 96.69 193 TYR A N 1
ATOM 1548 C CA . TYR A 1 193 ? -13.320 4.177 7.839 1.00 96.69 193 TYR A CA 1
ATOM 1549 C C . TYR A 1 193 ? -14.727 4.154 7.235 1.00 96.69 193 TYR A C 1
ATOM 1551 O O . TYR A 1 193 ? -15.268 3.061 7.033 1.00 96.69 193 TYR A O 1
ATOM 1559 N N . PRO A 1 194 ? -15.351 5.316 6.969 1.00 87.69 194 PRO A N 1
ATOM 1560 C CA . PRO A 1 194 ? -16.608 5.343 6.253 1.00 87.69 194 PRO A CA 1
ATOM 1561 C C . PRO A 1 194 ? -16.330 4.917 4.814 1.00 87.69 194 PRO A C 1
ATOM 1563 O O . PRO A 1 194 ? -15.702 5.644 4.042 1.00 87.69 194 PRO A O 1
ATOM 1566 N N . LEU A 1 195 ? -16.819 3.738 4.442 1.00 78.06 195 LEU A N 1
ATOM 1567 C CA . LEU A 1 195 ? -17.051 3.446 3.039 1.00 78.06 195 LEU A CA 1
ATOM 1568 C C . LEU A 1 195 ? -18.164 4.395 2.614 1.00 78.06 195 LEU A C 1
ATOM 1570 O O . LEU A 1 195 ? -19.341 4.123 2.827 1.00 78.06 195 LEU A O 1
ATOM 1574 N N . TYR A 1 196 ? -17.789 5.573 2.112 1.00 62.75 196 TYR A N 1
ATOM 1575 C CA . TYR A 1 196 ? -18.758 6.418 1.439 1.00 62.75 196 TYR A CA 1
ATOM 1576 C C . TYR A 1 196 ? -19.371 5.543 0.347 1.00 62.75 196 TYR A C 1
ATOM 1578 O O . TYR A 1 196 ? -18.598 4.996 -0.450 1.00 62.75 196 TYR A O 1
ATOM 1586 N N . PRO A 1 197 ? -20.707 5.383 0.303 1.00 52.69 197 PRO A N 1
ATOM 1587 C CA . PRO A 1 197 ? -21.348 4.810 -0.863 1.00 52.69 197 PRO A CA 1
ATOM 1588 C C . PRO A 1 197 ? -20.853 5.667 -2.020 1.00 52.69 197 PRO A C 1
ATOM 1590 O O . PRO A 1 197 ? -21.147 6.863 -2.063 1.00 52.69 197 PRO A O 1
ATOM 1593 N N . GLN A 1 198 ? -19.977 5.119 -2.861 1.00 49.25 198 GLN A N 1
ATOM 1594 C CA . GLN A 1 198 ? -19.479 5.841 -4.020 1.00 49.25 198 GLN A CA 1
ATOM 1595 C C . GLN A 1 198 ? -20.697 6.146 -4.865 1.00 49.25 198 GLN A C 1
ATOM 1597 O O . GLN A 1 198 ? -21.151 5.228 -5.532 1.00 49.25 198 GLN A O 1
ATOM 1602 N N . GLU A 1 199 ? -21.254 7.357 -4.766 1.00 45.75 199 GLU A N 1
ATOM 1603 C CA . GLU A 1 199 ? -22.358 7.832 -5.602 1.00 45.75 199 GLU A CA 1
ATOM 1604 C C . GLU A 1 199 ? -23.290 6.675 -6.001 1.00 45.75 199 GLU A C 1
ATOM 1606 O O . GLU A 1 199 ? -23.422 6.330 -7.177 1.00 45.75 199 GLU A O 1
ATOM 1611 N N . ALA A 1 200 ? -23.871 6.002 -4.996 1.00 41.69 200 ALA A N 1
ATOM 1612 C CA . ALA A 1 200 ? -24.714 4.817 -5.181 1.00 41.69 200 ALA A CA 1
ATOM 1613 C C . ALA A 1 200 ? -25.978 5.104 -6.022 1.00 41.69 200 ALA A C 1
ATOM 1615 O O . ALA A 1 200 ? -26.808 4.227 -6.222 1.00 41.69 200 ALA A O 1
ATOM 1616 N N . GLU A 1 201 ? -26.111 6.314 -6.564 1.00 42.44 201 GLU A N 1
ATOM 1617 C CA . GLU A 1 201 ? -27.078 6.659 -7.597 1.00 42.44 201 GLU A CA 1
ATOM 1618 C C . GLU A 1 201 ? -26.742 6.070 -8.980 1.00 42.44 201 GLU A C 1
ATOM 1620 O O . GLU A 1 201 ? -27.614 6.098 -9.843 1.00 42.44 201 GLU A O 1
ATOM 1625 N N . ASN A 1 202 ? -25.543 5.511 -9.229 1.00 45.00 202 ASN A N 1
ATOM 1626 C CA . ASN A 1 202 ? -25.216 4.987 -10.571 1.00 45.00 202 ASN A CA 1
ATOM 1627 C C . ASN A 1 202 ? -24.486 3.642 -10.661 1.00 45.00 202 ASN A C 1
ATOM 1629 O O . ASN A 1 202 ? -24.275 3.149 -11.773 1.00 45.00 202 ASN A O 1
ATOM 1633 N N . ILE A 1 203 ? -24.159 2.990 -9.543 1.00 47.88 203 ILE A N 1
ATOM 1634 C CA . ILE A 1 203 ? -23.848 1.557 -9.585 1.00 47.88 203 ILE A CA 1
ATOM 1635 C C . ILE A 1 203 ? -25.194 0.831 -9.583 1.00 47.88 203 ILE A C 1
ATOM 1637 O O . ILE A 1 203 ? -25.654 0.342 -8.556 1.00 47.88 203 ILE A O 1
ATOM 1641 N N . GLN A 1 204 ? -25.854 0.784 -10.745 1.00 43.06 204 GLN A N 1
ATOM 1642 C CA . GLN A 1 204 ? -26.800 -0.294 -11.004 1.00 43.06 204 GLN A CA 1
ATOM 1643 C C . GLN A 1 204 ? -25.994 -1.580 -10.870 1.00 43.06 204 GLN A C 1
ATOM 1645 O O . GLN A 1 204 ? -25.277 -1.965 -11.790 1.00 43.06 204 GLN A O 1
ATOM 1650 N N . THR A 1 205 ? -26.075 -2.240 -9.720 1.00 43.75 205 THR A N 1
ATOM 1651 C CA . THR A 1 205 ? -25.854 -3.677 -9.670 1.00 43.75 205 THR A CA 1
ATOM 1652 C C . THR A 1 205 ? -26.770 -4.263 -10.747 1.00 43.75 205 THR A C 1
ATOM 1654 O O . THR A 1 205 ? -27.991 -4.124 -10.634 1.00 43.75 205 THR A O 1
ATOM 1657 N N . PRO A 1 206 ? -26.259 -4.886 -11.830 1.00 44.12 206 PRO A N 1
ATOM 1658 C CA . PRO A 1 206 ? -27.096 -5.764 -12.625 1.00 44.12 206 PRO A CA 1
ATOM 1659 C C . PRO A 1 206 ? -27.401 -6.906 -11.667 1.00 44.12 206 PRO A C 1
ATOM 1661 O O . PRO A 1 206 ? -26.536 -7.728 -11.363 1.00 44.12 206 PRO A O 1
ATOM 1664 N N . GLY A 1 207 ? -28.566 -6.813 -11.033 1.00 48.88 207 GLY A N 1
ATOM 1665 C CA . GLY A 1 207 ? -28.821 -7.519 -9.801 1.00 48.88 207 GLY A CA 1
ATOM 1666 C C . GLY A 1 207 ? -28.768 -9.015 -10.027 1.00 48.88 207 GLY A C 1
ATOM 1667 O O . GLY A 1 207 ? -29.679 -9.577 -10.614 1.00 48.88 207 GLY A O 1
ATOM 1668 N N . ILE A 1 208 ? -27.741 -9.659 -9.484 1.00 53.28 208 ILE A N 1
ATOM 1669 C CA . ILE A 1 208 ? -27.854 -11.061 -9.098 1.00 53.28 208 ILE A CA 1
ATOM 1670 C C . ILE A 1 208 ? -28.881 -11.140 -7.968 1.00 53.28 208 ILE A C 1
ATOM 1672 O O . ILE A 1 208 ? -29.784 -11.950 -8.052 1.00 53.28 208 ILE A O 1
ATOM 1676 N N . GLU A 1 209 ? -28.866 -10.220 -6.999 1.00 52.41 209 GLU A N 1
ATOM 1677 C CA . GLU A 1 209 ? -29.937 -10.133 -5.997 1.00 52.41 209 GLU A CA 1
ATOM 1678 C C . GLU A 1 209 ? -31.286 -9.706 -6.585 1.00 52.41 209 GLU A C 1
ATOM 1680 O O . GLU A 1 209 ? -32.301 -10.214 -6.136 1.00 52.41 209 GLU A O 1
ATOM 1685 N N . SER A 1 210 ? -31.340 -8.843 -7.609 1.00 46.44 210 SER A N 1
ATOM 1686 C CA . SER A 1 210 ? -32.613 -8.501 -8.273 1.00 46.44 210 SER A CA 1
ATOM 1687 C C . SER A 1 210 ? -33.148 -9.654 -9.123 1.00 46.44 210 SER A C 1
ATOM 1689 O O . SER A 1 210 ? -34.347 -9.900 -9.069 1.00 46.44 210 SER A O 1
ATOM 1691 N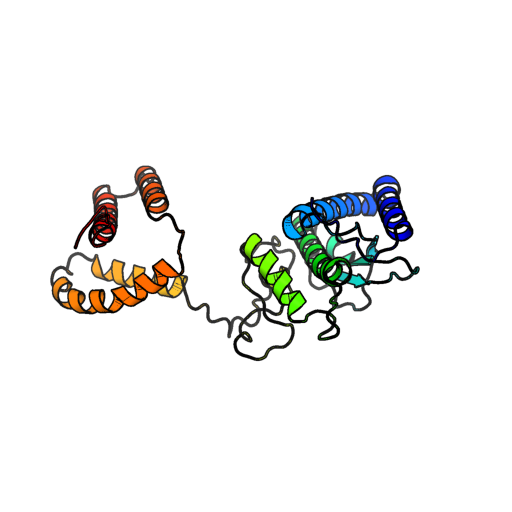 N . LEU A 1 211 ? -32.290 -10.385 -9.849 1.00 50.56 211 LEU A N 1
ATOM 1692 C CA . LEU A 1 211 ? -32.651 -11.581 -10.625 1.00 50.56 211 LEU A CA 1
ATOM 1693 C C . LEU A 1 211 ? -33.011 -12.764 -9.725 1.00 50.56 211 LEU A C 1
ATOM 1695 O O . LEU A 1 211 ? -33.961 -13.482 -10.016 1.00 50.56 211 LEU A O 1
ATOM 1699 N N . LEU A 1 212 ? -32.285 -12.962 -8.623 1.00 58.75 212 LEU A N 1
ATOM 1700 C CA . LEU A 1 212 ? -32.617 -13.973 -7.625 1.00 58.75 212 LEU A CA 1
ATOM 1701 C C . LEU A 1 212 ? -33.894 -13.581 -6.892 1.00 58.75 212 LEU A C 1
ATOM 1703 O O . LEU A 1 212 ? -34.759 -14.426 -6.746 1.00 58.75 212 LEU A O 1
ATOM 1707 N N . ARG A 1 213 ? -34.077 -12.316 -6.499 1.00 52.75 213 ARG A N 1
ATOM 1708 C CA . ARG A 1 213 ? -35.311 -11.862 -5.850 1.00 52.75 213 ARG A CA 1
ATOM 1709 C C . ARG A 1 213 ? -36.513 -11.962 -6.788 1.00 52.75 213 ARG A C 1
ATOM 1711 O O . ARG A 1 213 ? -37.499 -12.550 -6.383 1.00 52.75 213 ARG A O 1
ATOM 1718 N N . THR A 1 214 ? -36.428 -11.514 -8.043 1.00 56.22 214 THR A N 1
ATOM 1719 C CA . THR A 1 214 ? -37.532 -11.704 -9.009 1.00 56.22 214 THR A CA 1
ATOM 1720 C C . THR A 1 214 ? -37.753 -13.172 -9.367 1.00 56.22 214 THR A C 1
ATOM 1722 O O . THR A 1 214 ? -38.896 -13.581 -9.538 1.00 56.22 214 THR A O 1
ATOM 1725 N N . GLY A 1 215 ? -36.696 -13.986 -9.435 1.00 64.94 215 GLY A N 1
ATOM 1726 C CA . GLY A 1 215 ? -36.806 -15.429 -9.652 1.00 64.94 215 GLY A CA 1
ATOM 1727 C C . GLY A 1 215 ? -37.453 -16.168 -8.477 1.00 64.94 215 GLY A C 1
ATOM 1728 O O . GLY A 1 215 ? -38.319 -17.011 -8.694 1.00 64.94 215 GLY A O 1
ATOM 1729 N N . PHE A 1 216 ? -37.079 -15.833 -7.239 1.00 62.59 216 PHE A N 1
ATOM 1730 C CA . PHE A 1 216 ? -37.645 -16.415 -6.021 1.00 62.59 216 PHE A CA 1
ATOM 1731 C C . PHE A 1 216 ? -39.055 -15.894 -5.734 1.00 62.59 216 PHE A C 1
ATOM 1733 O O . PHE A 1 216 ? -39.909 -16.702 -5.402 1.00 62.59 216 PHE A O 1
ATOM 1740 N N . GLU A 1 217 ? -39.340 -14.606 -5.944 1.00 54.44 217 GLU A N 1
ATOM 1741 C CA . GLU A 1 217 ? -40.696 -14.043 -5.834 1.00 54.44 217 GLU A CA 1
ATOM 1742 C C . GLU A 1 217 ? -41.633 -14.648 -6.896 1.00 54.44 217 GLU A C 1
ATOM 1744 O O . GLU A 1 217 ? -42.777 -14.978 -6.593 1.00 54.44 217 GLU A O 1
ATOM 1749 N N . ALA A 1 218 ? -41.153 -14.884 -8.126 1.00 54.56 218 ALA A N 1
ATOM 1750 C CA . ALA A 1 218 ? -41.924 -15.594 -9.150 1.00 54.56 218 ALA A CA 1
ATOM 1751 C C . ALA A 1 218 ? -42.188 -17.062 -8.769 1.00 54.56 218 ALA A C 1
ATOM 1753 O O . ALA A 1 218 ? -43.291 -17.563 -8.983 1.00 54.56 218 ALA A O 1
ATOM 1754 N N . LEU A 1 219 ? -41.206 -17.745 -8.174 1.00 55.72 219 LEU A N 1
ATOM 1755 C CA . LEU A 1 219 ? -41.358 -19.107 -7.649 1.00 55.72 219 LEU A CA 1
ATOM 1756 C C . LEU A 1 219 ? -42.319 -19.169 -6.453 1.00 55.72 219 LEU A C 1
ATOM 1758 O O . LEU A 1 219 ? -43.115 -20.097 -6.367 1.00 55.72 219 LEU A O 1
ATOM 1762 N N . GLU A 1 220 ? -42.288 -18.183 -5.560 1.00 51.56 220 GLU A N 1
ATOM 1763 C CA . GLU A 1 220 ? -43.143 -18.117 -4.372 1.00 51.56 220 GLU A CA 1
ATOM 1764 C C . GLU A 1 220 ? -44.610 -17.838 -4.744 1.00 51.56 220 GLU A C 1
ATOM 1766 O O . GLU A 1 220 ? -45.517 -18.445 -4.177 1.00 51.56 220 GLU A O 1
ATOM 1771 N N . ILE A 1 221 ? -44.854 -17.025 -5.780 1.00 51.97 221 ILE A N 1
ATOM 1772 C CA . ILE A 1 221 ? -46.193 -16.822 -6.363 1.00 51.97 221 ILE A CA 1
ATOM 1773 C C . ILE A 1 221 ? -46.726 -18.121 -6.994 1.00 51.97 221 ILE A C 1
ATOM 1775 O O . ILE A 1 221 ? -47.902 -18.450 -6.828 1.00 51.97 221 ILE A O 1
ATOM 1779 N N . LEU A 1 222 ? -45.864 -18.889 -7.670 1.00 46.66 222 LEU A N 1
ATOM 1780 C CA . LEU A 1 222 ? -46.226 -20.147 -8.339 1.00 46.66 222 LEU A CA 1
ATOM 1781 C C . LEU A 1 222 ? -46.479 -21.324 -7.382 1.00 46.66 222 LEU A C 1
ATOM 1783 O O . LEU A 1 222 ? -47.075 -22.317 -7.796 1.00 46.66 222 LEU A O 1
ATOM 1787 N N . LEU A 1 223 ? -46.048 -21.222 -6.122 1.00 50.22 223 LEU A N 1
ATOM 1788 C CA . LEU A 1 223 ? -46.174 -22.275 -5.107 1.00 50.22 223 LEU A CA 1
ATOM 1789 C C . LEU A 1 223 ? -47.362 -22.076 -4.149 1.00 50.22 223 LEU A C 1
ATOM 1791 O O . LEU A 1 223 ? -47.501 -22.821 -3.181 1.00 50.22 223 LEU A O 1
ATOM 1795 N N . THR A 1 224 ? -48.243 -21.111 -4.421 1.00 48.38 224 THR A N 1
ATOM 1796 C CA . THR A 1 224 ? -49.521 -20.988 -3.703 1.00 48.38 224 THR A CA 1
ATOM 1797 C C . THR A 1 224 ? -50.554 -21.991 -4.242 1.00 48.38 224 THR A C 1
ATOM 1799 O O . THR A 1 224 ? -50.616 -22.245 -5.448 1.00 48.38 224 THR A O 1
ATOM 1802 N N . GLU A 1 225 ? -51.350 -22.579 -3.338 1.00 48.28 225 GLU A N 1
ATOM 1803 C CA . GLU A 1 225 ? -52.137 -23.817 -3.535 1.00 48.28 225 GLU A CA 1
ATOM 1804 C C . GLU A 1 225 ? -53.166 -23.802 -4.689 1.00 48.28 225 GLU A C 1
ATOM 1806 O O . GLU A 1 225 ? -53.617 -24.865 -5.108 1.00 48.28 225 GLU A O 1
ATOM 1811 N N . ASP A 1 226 ? -53.477 -22.645 -5.280 1.00 50.81 226 ASP A N 1
ATOM 1812 C CA . ASP A 1 226 ? -54.463 -22.516 -6.367 1.00 50.81 226 ASP A CA 1
ATOM 1813 C C . ASP A 1 226 ? -53.862 -22.482 -7.794 1.00 50.81 226 ASP A C 1
ATOM 1815 O O . ASP A 1 226 ? -54.581 -22.317 -8.783 1.00 50.81 226 ASP A O 1
ATOM 1819 N N . SER A 1 227 ? -52.550 -22.683 -7.957 1.00 48.66 227 SER A N 1
ATOM 1820 C CA . SER A 1 227 ? -51.847 -22.417 -9.231 1.00 48.66 227 SER A CA 1
ATOM 1821 C C . SER A 1 227 ? -51.611 -23.633 -10.144 1.00 48.66 227 SER A C 1
ATOM 1823 O O . SER A 1 227 ? -50.748 -23.595 -11.022 1.00 48.66 227 SER A O 1
ATOM 1825 N N . LEU A 1 228 ? -52.388 -24.714 -10.019 1.00 43.66 228 LEU A N 1
ATOM 1826 C CA . LEU A 1 228 ? -52.257 -25.897 -10.895 1.00 43.66 228 LEU A CA 1
ATOM 1827 C C . LEU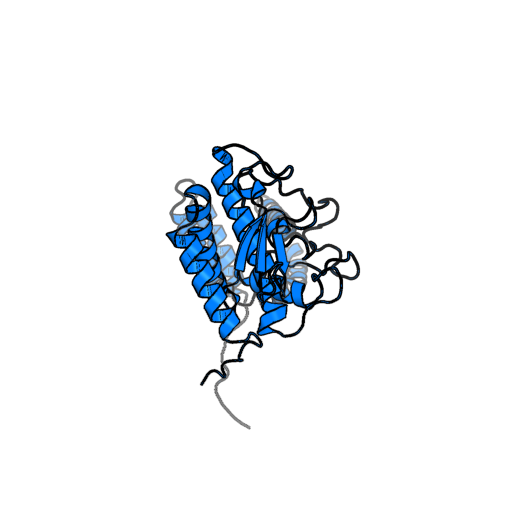 A 1 228 ? -52.724 -25.660 -12.347 1.00 43.66 228 LEU A C 1
ATOM 1829 O O . LEU A 1 228 ? -52.418 -26.460 -13.231 1.00 43.66 228 LEU A O 1
ATOM 1833 N N . VAL A 1 229 ? -53.415 -24.550 -12.627 1.00 45.34 229 VAL A N 1
ATOM 1834 C CA . VAL A 1 229 ? -53.940 -24.226 -13.970 1.00 45.34 229 VAL A CA 1
ATOM 1835 C C . VAL A 1 229 ? -52.917 -23.480 -14.851 1.00 45.34 229 VAL A C 1
ATOM 1837 O O . VAL A 1 229 ? -53.048 -23.477 -16.073 1.00 45.34 229 VAL A O 1
ATOM 1840 N N . CYS A 1 230 ? -51.841 -22.917 -14.288 1.00 44.91 230 CYS A N 1
ATOM 1841 C CA . CYS A 1 230 ? -50.886 -22.091 -15.048 1.00 44.91 230 CYS A CA 1
ATOM 1842 C C . CYS A 1 230 ? -49.677 -22.844 -15.636 1.00 44.91 230 CYS A C 1
ATOM 1844 O O . CYS A 1 230 ? -48.928 -22.273 -16.429 1.00 44.91 230 CYS A O 1
ATOM 1846 N N . ILE A 1 231 ? -49.481 -24.127 -15.316 1.00 43.31 231 ILE A N 1
ATOM 1847 C CA . ILE A 1 231 ? -48.260 -24.863 -15.703 1.00 43.31 231 ILE A CA 1
ATOM 1848 C C . ILE A 1 231 ? -48.175 -25.110 -17.224 1.00 43.31 231 ILE A C 1
ATOM 1850 O O . ILE A 1 231 ? -47.083 -25.128 -17.786 1.00 43.31 231 ILE A O 1
ATOM 1854 N N . GLN A 1 232 ? -49.305 -25.218 -17.933 1.00 43.44 232 GLN A N 1
ATOM 1855 C CA . GLN A 1 232 ? -49.292 -25.408 -19.393 1.00 43.44 232 GLN A CA 1
ATOM 1856 C C . GLN A 1 232 ? -48.969 -24.127 -20.177 1.00 43.44 232 GLN A C 1
ATOM 1858 O O . GLN A 1 232 ? -48.393 -24.217 -21.257 1.00 43.44 232 GLN A O 1
ATOM 1863 N N . ALA A 1 233 ? -49.279 -22.946 -19.631 1.00 41.06 233 ALA A N 1
ATOM 1864 C CA . ALA A 1 233 ? -48.949 -21.666 -20.263 1.00 41.06 233 ALA A CA 1
ATOM 1865 C C . ALA A 1 233 ? -47.473 -21.273 -20.061 1.00 41.06 233 ALA A C 1
ATOM 1867 O O . ALA A 1 233 ? -46.898 -20.589 -20.898 1.00 41.06 233 ALA A O 1
ATOM 1868 N N . LEU A 1 234 ? -46.837 -21.758 -18.989 1.00 42.62 234 LEU A N 1
ATOM 1869 C CA . LEU A 1 234 ? -45.429 -21.478 -18.679 1.00 42.62 234 LEU A CA 1
ATOM 1870 C C . LEU A 1 234 ? -44.435 -22.358 -19.451 1.00 42.62 234 LEU A C 1
ATOM 1872 O O . LEU A 1 234 ? -43.261 -22.008 -19.548 1.00 42.62 234 LEU A O 1
ATOM 1876 N N . SER A 1 235 ? -44.881 -23.471 -20.044 1.00 46.06 235 SER A N 1
ATOM 1877 C CA . SER A 1 235 ? -44.016 -24.369 -20.826 1.00 46.06 235 SER A CA 1
ATOM 1878 C C . SER A 1 235 ? -43.325 -23.664 -21.999 1.00 46.06 235 SER A C 1
ATOM 1880 O O . SER A 1 235 ? -42.177 -23.980 -22.297 1.00 46.06 235 SER A O 1
ATOM 1882 N N . SER A 1 236 ? -43.994 -22.717 -22.662 1.00 45.91 236 SER A N 1
ATOM 1883 C CA . SER A 1 236 ? -43.423 -21.980 -23.798 1.00 45.91 236 SER A CA 1
ATOM 1884 C C . SER A 1 236 ? -42.437 -20.890 -23.371 1.00 45.91 236 SER A C 1
ATOM 1886 O O . SER A 1 236 ? -41.468 -20.626 -24.080 1.00 45.91 236 SER A O 1
ATOM 1888 N N . ASP A 1 237 ? -42.643 -20.294 -22.196 1.00 49.12 237 ASP A N 1
ATOM 1889 C CA . ASP A 1 237 ? -41.794 -19.212 -21.688 1.00 49.12 237 ASP A CA 1
ATOM 1890 C C . ASP A 1 237 ? -40.536 -19.752 -20.992 1.00 49.12 237 ASP A C 1
ATOM 1892 O O . ASP A 1 237 ? -39.463 -19.155 -21.082 1.00 49.12 237 ASP A O 1
ATOM 1896 N N . VAL A 1 238 ? -40.622 -20.937 -20.377 1.00 46.69 238 VAL A N 1
ATOM 1897 C CA . VAL A 1 238 ? -39.460 -21.637 -19.813 1.00 46.69 238 VAL A CA 1
ATOM 1898 C C . VAL A 1 238 ? -38.491 -22.067 -20.917 1.00 46.69 238 VAL A C 1
ATOM 1900 O O . VAL A 1 238 ? -37.287 -21.855 -20.771 1.00 46.69 238 VAL A O 1
ATOM 1903 N N . GLU A 1 239 ? -38.979 -22.581 -22.054 1.00 53.19 239 GLU A N 1
ATOM 1904 C CA . GLU A 1 239 ? -38.116 -22.906 -23.202 1.00 53.19 239 GLU A CA 1
ATOM 1905 C C . GLU A 1 239 ? -37.385 -21.673 -23.758 1.00 53.19 239 GLU A C 1
ATOM 1907 O O . GLU A 1 239 ? -36.219 -21.768 -24.153 1.00 53.19 239 GLU A O 1
ATOM 1912 N N . ALA A 1 240 ? -38.014 -20.494 -23.716 1.00 52.00 240 ALA A N 1
ATOM 1913 C CA . ALA A 1 240 ? -37.394 -19.239 -24.142 1.00 52.00 240 ALA A CA 1
ATOM 1914 C C . ALA A 1 240 ? -36.261 -18.764 -23.206 1.00 52.00 240 ALA A C 1
ATOM 1916 O O . ALA A 1 240 ? -35.365 -18.029 -23.637 1.00 52.00 240 ALA A O 1
ATOM 1917 N N . LEU A 1 241 ? -36.257 -19.206 -21.943 1.00 45.03 241 LEU A N 1
ATOM 1918 C CA . LEU A 1 241 ? -35.233 -18.876 -20.944 1.00 45.03 241 LEU A CA 1
ATOM 1919 C C . LEU A 1 241 ? -34.040 -19.847 -20.951 1.00 45.03 241 LEU A C 1
ATOM 1921 O O . LEU A 1 241 ? -32.949 -19.482 -20.504 1.00 45.03 241 LEU A O 1
ATOM 1925 N N . VAL A 1 242 ? -34.185 -21.045 -21.531 1.00 53.81 242 VAL A N 1
ATOM 1926 C CA . VAL A 1 242 ? -33.118 -22.065 -21.620 1.00 53.81 242 VAL A CA 1
ATOM 1927 C C . VAL A 1 242 ? -31.810 -21.530 -22.235 1.00 53.81 242 VAL A C 1
ATOM 1929 O O . VAL A 1 242 ? -30.742 -21.787 -21.674 1.00 53.81 242 VAL A O 1
ATOM 1932 N N . PRO A 1 243 ? -31.812 -20.737 -23.327 1.00 54.44 243 PRO A N 1
ATOM 1933 C CA . PRO A 1 243 ? -30.575 -20.185 -23.888 1.00 54.44 243 PRO A CA 1
ATOM 1934 C C . PRO A 1 243 ? -29.921 -19.109 -23.008 1.00 54.44 243 PRO A C 1
ATOM 1936 O O . PRO A 1 243 ? -28.753 -18.774 -23.207 1.00 54.44 243 PRO A O 1
ATOM 1939 N N . GLN A 1 244 ? -30.670 -18.498 -22.086 1.00 51.03 244 GLN A N 1
ATOM 1940 C CA . GLN A 1 244 ? -30.143 -17.507 -21.144 1.00 51.03 244 GLN A CA 1
ATOM 1941 C C . GLN A 1 244 ? -29.512 -18.205 -19.937 1.00 51.03 244 GLN A C 1
ATOM 1943 O O . GLN A 1 244 ? -28.398 -17.856 -19.552 1.00 51.03 244 GLN A O 1
ATOM 1948 N N . LEU A 1 245 ? -30.158 -19.257 -19.428 1.00 48.00 245 LEU A N 1
ATOM 1949 C CA . LEU A 1 245 ? -29.622 -20.106 -18.363 1.00 48.00 245 LEU A CA 1
ATOM 1950 C C . LEU A 1 245 ? -28.352 -20.847 -18.799 1.00 48.00 245 LEU A C 1
ATOM 1952 O O . LEU A 1 245 ? -27.380 -20.837 -18.053 1.00 48.00 245 LEU A O 1
ATOM 1956 N N . LYS A 1 246 ? -28.286 -21.361 -20.037 1.00 52.69 246 LYS A N 1
ATOM 1957 C CA . LYS A 1 246 ? -27.049 -21.946 -20.594 1.00 52.69 246 LYS A CA 1
ATOM 1958 C C . LYS A 1 246 ? -25.890 -20.950 -20.668 1.00 52.69 246 LYS A C 1
ATOM 1960 O O . LYS A 1 246 ? -24.758 -21.304 -20.375 1.00 52.69 246 LYS A O 1
ATOM 1965 N N . ARG A 1 247 ? -26.165 -19.683 -20.997 1.00 56.88 247 ARG A N 1
ATOM 1966 C CA . ARG A 1 247 ? -25.144 -18.617 -20.999 1.00 56.88 247 ARG A CA 1
ATOM 1967 C C . ARG A 1 247 ? -24.684 -18.240 -19.592 1.00 56.88 247 ARG A C 1
ATOM 1969 O O . ARG A 1 247 ? -23.552 -17.798 -19.420 1.00 56.88 247 ARG A O 1
ATOM 1976 N N . ILE A 1 248 ? -25.554 -18.386 -18.597 1.00 48.50 248 ILE A N 1
ATOM 1977 C CA . ILE A 1 248 ? -25.209 -18.215 -17.183 1.00 48.50 248 ILE A CA 1
ATOM 1978 C C . ILE A 1 248 ? -24.371 -19.410 -16.707 1.00 48.50 248 ILE A C 1
ATOM 1980 O O . ILE A 1 248 ? -23.340 -19.199 -16.084 1.00 48.50 248 ILE A O 1
ATOM 1984 N N . GLU A 1 249 ? -24.733 -20.636 -17.079 1.00 50.88 249 GLU A N 1
ATOM 1985 C CA . GLU A 1 249 ? -23.991 -21.870 -16.782 1.00 50.88 249 GLU A CA 1
ATOM 1986 C C . GLU A 1 249 ? -22.583 -21.876 -17.406 1.00 50.88 249 GLU A C 1
ATOM 1988 O O . GLU A 1 249 ? -21.601 -22.126 -16.710 1.00 50.88 249 GLU A O 1
ATOM 1993 N N . GLU A 1 250 ? -22.454 -21.490 -18.680 1.00 55.50 250 GLU A N 1
ATOM 1994 C CA . GLU A 1 250 ? -21.163 -21.320 -19.368 1.00 55.50 250 GLU A CA 1
ATOM 1995 C C . GLU A 1 250 ? -20.285 -20.240 -18.711 1.00 55.50 250 GLU A C 1
ATOM 1997 O O . GLU A 1 250 ? -19.060 -20.362 -18.687 1.00 55.50 250 GLU A O 1
ATOM 2002 N N . ARG A 1 251 ? -20.895 -19.186 -18.146 1.00 48.91 251 ARG A N 1
ATOM 2003 C CA . ARG A 1 251 ? -20.185 -18.119 -17.415 1.00 48.91 251 ARG A CA 1
ATOM 2004 C C . ARG A 1 251 ? -19.833 -18.499 -15.981 1.00 48.91 251 ARG A C 1
ATOM 2006 O O . ARG A 1 251 ? -18.862 -17.975 -15.448 1.00 48.91 251 ARG A O 1
ATOM 2013 N N . LEU A 1 252 ? -20.595 -19.396 -15.368 1.00 50.50 252 LEU A N 1
ATOM 2014 C CA . LEU A 1 252 ? -20.387 -19.895 -14.009 1.00 50.50 252 LEU A CA 1
ATOM 2015 C C . LEU A 1 252 ? -19.544 -21.174 -13.984 1.00 50.50 252 LEU A C 1
ATOM 2017 O O . LEU A 1 252 ? -19.634 -21.904 -13.001 1.00 50.50 252 LEU A O 1
ATOM 2021 N N . GLY A 1 253 ? -18.769 -21.441 -15.046 1.00 43.38 253 GLY A N 1
ATOM 2022 C CA . GLY A 1 253 ? -18.147 -22.712 -15.445 1.00 43.38 253 GLY A CA 1
ATOM 2023 C C . GLY A 1 253 ? -17.218 -23.438 -14.462 1.00 43.38 253 GLY A C 1
ATOM 2024 O O . GLY A 1 253 ? -16.158 -23.893 -14.878 1.00 43.38 253 GLY A O 1
ATOM 2025 N N . GLN A 1 254 ? -17.609 -23.573 -13.194 1.00 47.62 254 GLN A N 1
ATOM 2026 C CA . GLN A 1 254 ? -17.078 -24.449 -12.150 1.00 47.62 254 GLN A CA 1
ATOM 2027 C C . GLN A 1 254 ? -17.849 -24.357 -10.812 1.00 47.62 254 GLN A C 1
ATOM 2029 O O . GLN A 1 254 ? -17.333 -24.793 -9.785 1.00 47.62 254 GLN A O 1
ATOM 2034 N N . PHE A 1 255 ? -19.088 -23.849 -10.767 1.00 48.50 255 PHE A N 1
ATOM 2035 C CA . PHE A 1 255 ? -19.921 -24.052 -9.577 1.00 48.50 255 PHE A CA 1
ATOM 2036 C C . PHE A 1 255 ? -20.408 -25.504 -9.546 1.00 48.50 255 PHE A C 1
ATOM 2038 O O . PHE A 1 255 ? -21.225 -25.922 -10.364 1.00 48.50 255 PHE A O 1
ATOM 2045 N N . ASN A 1 256 ? -19.873 -26.296 -8.618 1.00 60.91 256 ASN A N 1
ATOM 2046 C CA . ASN A 1 256 ? -20.262 -27.688 -8.432 1.00 60.91 256 ASN A CA 1
ATOM 2047 C C . ASN A 1 256 ? -21.690 -27.737 -7.859 1.00 60.91 256 ASN A C 1
ATOM 2049 O O . ASN A 1 256 ? -21.903 -27.724 -6.644 1.00 60.91 256 ASN A O 1
ATOM 2053 N N . LEU A 1 257 ? -22.677 -27.736 -8.758 1.00 55.72 257 LEU A N 1
ATOM 2054 C CA . LEU A 1 257 ? -24.097 -27.755 -8.420 1.00 55.72 257 LEU A CA 1
ATOM 2055 C C . LEU A 1 257 ? -24.438 -28.954 -7.525 1.00 55.72 257 LEU A C 1
ATOM 2057 O O . LEU A 1 257 ? -25.269 -28.823 -6.631 1.00 55.72 257 LEU A O 1
ATOM 2061 N N . GLU A 1 258 ? -23.743 -30.086 -7.692 1.00 55.59 258 GLU A N 1
ATOM 2062 C CA . GLU A 1 258 ? -23.895 -31.254 -6.819 1.00 55.59 258 GLU A CA 1
ATOM 2063 C C . GLU A 1 258 ? -23.412 -30.984 -5.391 1.00 55.59 258 GLU A C 1
ATOM 2065 O O . GLU A 1 258 ? -24.095 -31.367 -4.442 1.00 55.59 258 GLU A O 1
ATOM 2070 N N . GLN A 1 259 ? -22.288 -30.281 -5.208 1.00 63.41 259 GLN A N 1
ATOM 2071 C CA . GLN A 1 259 ? -21.832 -29.854 -3.878 1.00 63.41 259 GLN A CA 1
ATOM 2072 C C . GLN A 1 259 ? -22.825 -28.891 -3.228 1.00 63.41 259 GLN A C 1
ATOM 2074 O O . GLN A 1 259 ? -23.112 -29.031 -2.039 1.00 63.41 259 GLN A O 1
ATOM 2079 N N . ARG A 1 260 ? -23.400 -27.953 -3.991 1.00 65.81 260 ARG A N 1
ATOM 2080 C CA . ARG A 1 260 ? -24.399 -27.026 -3.443 1.00 65.81 260 ARG A CA 1
ATOM 2081 C C . ARG A 1 260 ? -25.712 -27.734 -3.102 1.00 65.81 260 ARG A C 1
ATOM 2083 O O . ARG A 1 260 ? -26.263 -27.466 -2.038 1.00 65.81 260 ARG A O 1
ATOM 2090 N N . LEU A 1 261 ? -26.172 -28.674 -3.933 1.00 61.16 261 LEU A N 1
ATOM 2091 C CA . LEU A 1 261 ? -27.320 -29.536 -3.620 1.00 61.16 261 LEU A CA 1
ATOM 2092 C C . LEU A 1 261 ? -27.057 -30.376 -2.369 1.00 61.16 261 LEU A C 1
ATOM 2094 O O . LEU A 1 261 ? -27.925 -30.501 -1.509 1.00 61.16 261 LEU A O 1
ATOM 2098 N N . HIS A 1 262 ? -25.862 -30.955 -2.258 1.00 67.50 262 HIS A N 1
ATOM 2099 C CA . HIS A 1 262 ? -25.472 -31.740 -1.095 1.00 67.50 262 HIS A CA 1
ATOM 2100 C C . HIS A 1 262 ? -25.489 -30.890 0.179 1.00 67.50 262 HIS A C 1
ATOM 2102 O O . HIS A 1 262 ? -26.036 -31.315 1.193 1.00 67.50 262 HIS A O 1
ATOM 2108 N N . GLN A 1 263 ? -24.971 -29.666 0.114 1.00 64.75 263 GLN A N 1
ATOM 2109 C CA . GLN A 1 263 ? -24.964 -28.750 1.247 1.00 64.75 263 GLN A CA 1
ATOM 2110 C C . GLN A 1 263 ? -26.373 -28.282 1.637 1.00 64.75 263 GLN A C 1
ATOM 2112 O O . GLN A 1 263 ? -26.708 -28.306 2.816 1.00 64.75 263 GLN A O 1
ATOM 2117 N N . LEU A 1 264 ? -27.238 -27.981 0.664 1.00 57.66 264 LEU A N 1
ATOM 2118 C CA . LEU A 1 264 ? -28.652 -27.670 0.911 1.00 57.66 264 LEU A CA 1
ATOM 2119 C C . LEU A 1 264 ? -29.404 -28.838 1.565 1.00 57.66 264 LEU A C 1
ATOM 2121 O O . LEU A 1 264 ? -30.207 -28.617 2.469 1.00 57.66 264 LEU A O 1
ATOM 2125 N N . ARG A 1 265 ? -29.120 -30.089 1.172 1.00 65.44 265 ARG A N 1
ATOM 2126 C CA . ARG A 1 265 ? -29.681 -31.280 1.840 1.00 65.44 265 ARG A CA 1
ATOM 2127 C C . ARG A 1 265 ? -29.260 -31.354 3.309 1.00 65.44 265 ARG A C 1
ATOM 2129 O O . ARG A 1 265 ? -30.083 -31.691 4.155 1.00 65.44 265 ARG A O 1
ATOM 2136 N N . LEU A 1 266 ? -28.000 -31.039 3.616 1.00 66.19 266 LEU A N 1
ATOM 2137 C CA . LEU A 1 266 ? -27.495 -31.022 4.992 1.00 66.19 266 LEU A CA 1
ATOM 2138 C C . LEU A 1 266 ? -28.134 -29.896 5.817 1.00 66.19 266 LEU A C 1
ATOM 2140 O O . LEU A 1 266 ? -28.545 -30.137 6.949 1.00 66.19 266 LEU A O 1
ATOM 2144 N N . GLU A 1 267 ? -28.264 -28.700 5.245 1.00 63.53 267 GLU A N 1
ATOM 2145 C CA . GLU A 1 267 ? -28.894 -27.540 5.889 1.00 63.53 267 GLU A CA 1
ATOM 2146 C C . GLU A 1 267 ? -30.385 -27.794 6.176 1.00 63.53 267 GLU A C 1
ATOM 2148 O O . GLU A 1 267 ? -30.852 -27.548 7.289 1.00 63.53 267 GLU A O 1
ATOM 2153 N N . LEU A 1 268 ? -31.120 -28.374 5.220 1.00 61.03 268 LEU A N 1
ATOM 2154 C CA . LEU A 1 268 ? -32.522 -28.768 5.403 1.00 61.03 268 LEU A CA 1
ATOM 2155 C C . LEU A 1 268 ? -32.682 -29.868 6.458 1.00 61.03 268 LEU A C 1
ATOM 2157 O O . LEU A 1 268 ? -33.581 -29.784 7.290 1.00 61.03 268 LEU A O 1
ATOM 2161 N N . ALA A 1 269 ? -31.794 -30.867 6.479 1.00 59.47 269 ALA A N 1
ATOM 2162 C CA . ALA A 1 269 ? -31.827 -31.938 7.477 1.00 59.47 269 ALA A CA 1
ATOM 2163 C C . ALA A 1 269 ? -31.534 -31.443 8.907 1.00 59.47 269 ALA A C 1
ATOM 2165 O O . ALA A 1 269 ? -31.980 -32.050 9.881 1.00 59.47 269 ALA A O 1
ATOM 2166 N N . GLN A 1 270 ? -30.781 -30.350 9.049 1.00 66.06 270 GLN A N 1
ATOM 2167 C CA . GLN A 1 270 ? -30.445 -29.751 10.345 1.00 66.06 270 GLN A CA 1
ATOM 2168 C C . GLN A 1 270 ? -31.509 -28.766 10.843 1.00 66.06 270 GLN A C 1
ATOM 2170 O O . GLN A 1 270 ? -31.582 -28.490 12.046 1.00 66.06 270 GLN A O 1
ATOM 2175 N N . ASN A 1 271 ? -32.358 -28.254 9.951 1.00 65.06 271 ASN A N 1
ATOM 2176 C CA . ASN A 1 271 ? -33.364 -27.264 10.293 1.00 65.06 271 ASN A CA 1
ATOM 2177 C C . ASN A 1 271 ? -34.625 -27.928 10.874 1.00 65.06 271 ASN A C 1
ATOM 2179 O O . ASN A 1 271 ? -35.549 -28.309 10.159 1.00 65.06 271 ASN A O 1
ATOM 2183 N N . ARG A 1 272 ? -34.678 -28.041 12.210 1.00 45.38 272 ARG A N 1
ATOM 2184 C CA . ARG A 1 272 ? -35.773 -28.692 12.967 1.00 45.38 272 ARG A CA 1
ATOM 2185 C C . ARG A 1 272 ? -37.148 -28.022 12.823 1.00 45.38 272 ARG A C 1
ATOM 2187 O O . ARG A 1 272 ? -38.123 -28.536 13.363 1.00 45.38 272 ARG A O 1
ATOM 2194 N N . HIS A 1 273 ? -37.218 -26.883 12.137 1.00 46.78 273 HIS A N 1
ATOM 2195 C CA . HIS A 1 273 ? -38.440 -26.112 11.911 1.00 46.78 273 HIS A CA 1
ATOM 2196 C C . HIS A 1 273 ? -38.972 -26.213 10.475 1.00 46.78 273 HIS A C 1
ATOM 2198 O O . HIS A 1 273 ? -40.030 -25.658 10.188 1.00 46.78 273 HIS A O 1
ATOM 2204 N N . ALA A 1 274 ? -38.277 -26.913 9.573 1.00 53.72 274 ALA A N 1
ATOM 2205 C CA . ALA A 1 274 ? -38.767 -27.130 8.219 1.00 53.72 274 ALA A CA 1
ATOM 2206 C C . ALA A 1 274 ? -39.814 -28.256 8.198 1.00 53.72 274 ALA A C 1
ATOM 2208 O O . ALA A 1 274 ? -39.583 -29.342 8.734 1.00 53.72 274 ALA A O 1
ATOM 2209 N N . CYS A 1 275 ? -40.962 -28.010 7.557 1.00 65.44 275 CYS A N 1
ATOM 2210 C CA . CYS A 1 275 ? -41.916 -29.071 7.242 1.00 65.44 275 CYS A CA 1
ATOM 2211 C C . CYS A 1 275 ? -41.221 -30.108 6.333 1.00 65.44 275 CYS A C 1
ATOM 2213 O O . CYS A 1 275 ? -40.718 -29.719 5.271 1.00 65.44 275 CYS A O 1
ATOM 2215 N N . PRO A 1 276 ? -41.183 -31.403 6.707 1.00 59.56 276 PRO A N 1
ATOM 2216 C CA . PRO A 1 276 ? -40.490 -32.435 5.934 1.00 59.56 276 PRO A CA 1
ATOM 2217 C C . PRO A 1 276 ? -40.959 -32.516 4.477 1.00 59.56 276 PRO A C 1
ATOM 2219 O O . PRO A 1 276 ? -40.153 -32.730 3.575 1.00 59.56 276 PRO A O 1
ATOM 2222 N N . GLU A 1 277 ? -42.248 -32.279 4.239 1.00 64.62 277 GLU A N 1
ATOM 2223 C CA . GLU A 1 277 ? -42.879 -32.362 2.919 1.00 64.62 277 GLU A CA 1
ATOM 2224 C C . GLU A 1 277 ? -42.415 -31.225 1.992 1.00 64.62 2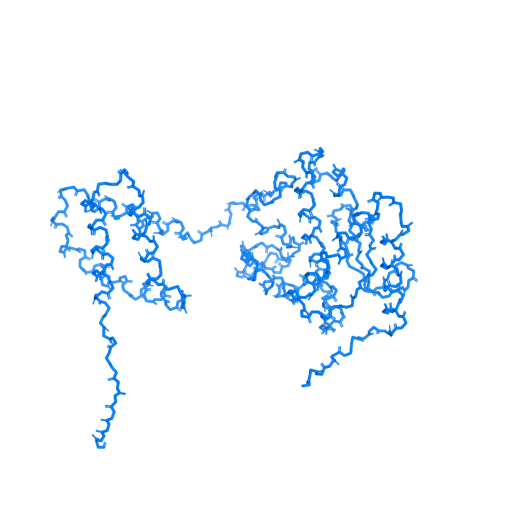77 GLU A C 1
ATOM 2226 O O . GLU A 1 277 ? -42.083 -31.472 0.832 1.00 64.62 277 GLU A O 1
ATOM 2231 N N . CYS A 1 278 ? -42.270 -30.002 2.515 1.00 59.97 278 CYS A N 1
ATOM 2232 C CA . CYS A 1 278 ? -41.773 -28.854 1.748 1.00 59.97 278 CYS A CA 1
ATOM 2233 C C . CYS A 1 278 ? -40.283 -28.995 1.396 1.00 59.97 278 CYS A C 1
ATOM 2235 O O . CYS A 1 278 ? -39.867 -28.655 0.288 1.00 59.97 278 CYS A O 1
ATOM 2237 N N . GLY A 1 279 ? -39.478 -29.536 2.318 1.00 64.00 279 GLY A N 1
ATOM 2238 C CA . GLY A 1 279 ? -38.065 -29.829 2.059 1.00 64.00 279 GLY A CA 1
ATOM 2239 C C . GLY A 1 279 ? -37.884 -30.903 0.982 1.00 64.00 279 GLY A C 1
ATOM 2240 O O . GLY A 1 279 ? -37.042 -30.759 0.096 1.00 64.00 279 GLY A O 1
ATOM 2241 N N . GLN A 1 280 ? -38.716 -31.948 1.015 1.00 64.56 280 GLN A N 1
ATOM 2242 C CA . GLN A 1 280 ? -38.701 -33.028 0.027 1.00 64.56 280 GLN A CA 1
ATOM 2243 C C . GLN A 1 280 ? -39.112 -32.535 -1.372 1.00 64.56 280 GLN A C 1
ATOM 2245 O O . GLN A 1 280 ? -38.469 -32.897 -2.359 1.00 64.56 280 GLN A O 1
ATOM 2250 N N . ALA A 1 281 ? -40.136 -31.678 -1.459 1.00 62.53 281 ALA A N 1
ATOM 2251 C CA . ALA A 1 281 ? -40.612 -31.103 -2.718 1.00 62.53 281 ALA A CA 1
ATOM 2252 C C . ALA A 1 281 ? -39.561 -30.196 -3.382 1.00 62.53 281 ALA A C 1
ATOM 2254 O O . ALA A 1 281 ? -39.346 -30.280 -4.592 1.00 62.53 281 ALA A O 1
ATOM 2255 N N . LEU A 1 282 ? -38.844 -29.386 -2.594 1.00 55.59 282 LEU A N 1
ATOM 2256 C CA . LEU A 1 282 ? -37.761 -28.534 -3.095 1.00 55.59 282 LEU A CA 1
ATOM 2257 C C . LEU A 1 282 ? -36.598 -29.369 -3.661 1.00 55.59 282 LEU A C 1
ATOM 2259 O O . LEU A 1 282 ? -36.079 -29.066 -4.735 1.00 55.59 282 LEU A O 1
ATOM 2263 N N . ILE A 1 283 ? -36.225 -30.456 -2.974 1.00 63.06 283 ILE A N 1
ATOM 2264 C CA . ILE A 1 283 ? -35.182 -31.384 -3.437 1.00 63.06 283 ILE A CA 1
ATOM 2265 C C . ILE A 1 283 ? -35.605 -32.068 -4.744 1.00 63.06 283 ILE A C 1
ATOM 2267 O O . ILE A 1 283 ? -34.817 -32.101 -5.687 1.00 63.06 283 ILE A O 1
ATOM 2271 N N . GLN A 1 284 ? -36.847 -32.554 -4.838 1.00 65.69 284 GLN A N 1
ATOM 2272 C CA . GLN A 1 284 ? -37.368 -33.189 -6.056 1.00 65.69 284 GLN A CA 1
ATOM 2273 C C . GLN A 1 284 ? -37.432 -32.223 -7.246 1.00 65.69 284 GLN A C 1
ATOM 2275 O O . GLN A 1 284 ? -37.101 -32.610 -8.366 1.00 65.69 284 GLN A O 1
ATOM 2280 N N . LEU A 1 285 ? -37.798 -30.958 -7.015 1.00 58.66 285 LEU A N 1
ATOM 2281 C CA . LEU A 1 285 ? -37.796 -29.929 -8.054 1.00 58.66 285 LEU A CA 1
ATOM 2282 C C . LEU A 1 285 ? -36.373 -29.692 -8.585 1.00 58.66 285 LEU A C 1
ATOM 2284 O O . LEU A 1 285 ? -36.155 -29.711 -9.795 1.00 58.66 285 LEU A O 1
ATOM 2288 N N . MET A 1 286 ? -35.383 -29.561 -7.698 1.00 60.75 286 MET A N 1
ATOM 2289 C CA . MET A 1 286 ? -33.981 -29.378 -8.092 1.00 60.75 286 MET A CA 1
ATOM 2290 C C . MET A 1 286 ? -33.397 -30.606 -8.807 1.00 60.75 286 MET A C 1
ATOM 2292 O O . MET A 1 286 ? -32.655 -30.461 -9.778 1.00 60.75 286 MET A O 1
ATOM 2296 N N . GLU A 1 287 ? -33.752 -31.816 -8.369 1.00 62.09 287 GLU A N 1
ATOM 2297 C CA . GLU A 1 287 ? -33.373 -33.065 -9.038 1.00 62.09 287 GLU A CA 1
ATOM 2298 C C . GLU A 1 287 ? -34.016 -33.189 -10.424 1.00 62.09 287 GLU A C 1
ATOM 2300 O O . GLU A 1 287 ? -33.357 -33.617 -11.369 1.00 62.09 287 GLU A O 1
ATOM 2305 N N . SER A 1 288 ? -35.267 -32.754 -10.592 1.00 58.84 288 SER A N 1
ATOM 2306 C CA . SER A 1 288 ? -35.925 -32.746 -11.902 1.00 58.84 288 SER A CA 1
ATOM 2307 C C . SER A 1 288 ? -35.247 -31.776 -12.878 1.00 58.84 288 SER A C 1
ATOM 2309 O O . SER A 1 288 ? -35.020 -32.136 -14.030 1.00 58.84 288 SER A O 1
ATOM 2311 N N . CYS A 1 289 ? -34.795 -30.608 -12.410 1.00 52.72 289 CYS A N 1
ATOM 2312 C CA . CYS A 1 289 ? -34.006 -29.668 -13.213 1.00 52.72 289 CYS A CA 1
ATOM 2313 C C . CYS A 1 289 ? -32.654 -30.255 -13.656 1.00 52.72 289 CYS A C 1
ATOM 2315 O O . CYS A 1 289 ? -32.210 -29.987 -14.771 1.00 52.72 289 CYS A O 1
ATOM 2317 N N . LEU A 1 290 ? -32.029 -31.094 -12.822 1.00 52.56 290 LEU A N 1
ATOM 2318 C CA . LEU A 1 290 ? -30.808 -31.836 -13.164 1.00 52.56 290 LEU A CA 1
ATOM 2319 C C . LEU A 1 290 ? -31.067 -32.955 -14.186 1.00 52.56 290 LEU A C 1
ATOM 2321 O O . LEU A 1 290 ? -30.274 -33.154 -15.104 1.00 52.56 290 LEU A O 1
ATOM 2325 N N . VAL A 1 291 ? -32.184 -33.676 -14.055 1.00 48.50 291 VAL A N 1
ATOM 2326 C CA . VAL A 1 291 ? -32.552 -34.799 -14.937 1.00 48.50 291 VAL A CA 1
ATOM 2327 C C . VAL A 1 291 ? -33.037 -34.325 -16.315 1.00 48.50 291 VAL A C 1
ATOM 2329 O O . VAL A 1 291 ? -32.814 -35.010 -17.313 1.00 48.50 291 VAL A O 1
ATOM 2332 N N . CYS A 1 292 ? -33.635 -33.134 -16.409 1.00 45.22 292 CYS A N 1
ATOM 2333 C CA . CYS A 1 292 ? -34.047 -32.521 -17.678 1.00 45.22 292 CYS A CA 1
ATOM 2334 C C . CYS A 1 292 ? -32.864 -32.012 -18.532 1.00 45.22 292 CYS A C 1
ATOM 2336 O O . CYS A 1 292 ? -33.054 -31.640 -19.693 1.00 45.22 292 CYS A O 1
ATOM 2338 N N . GLY A 1 293 ? -31.633 -32.052 -18.007 1.00 42.78 293 GLY A N 1
ATOM 2339 C CA . GLY A 1 293 ? -30.398 -31.911 -18.775 1.00 42.78 293 GLY A CA 1
ATOM 2340 C C . GLY A 1 293 ? -30.149 -33.138 -19.655 1.00 42.78 293 GLY A C 1
ATOM 2341 O O . GLY A 1 293 ? -29.541 -34.120 -19.232 1.00 42.78 293 GLY A O 1
ATOM 2342 N N . TRP A 1 294 ? -30.617 -33.084 -20.903 1.00 39.12 294 TRP A N 1
ATOM 2343 C CA . TRP A 1 294 ? -30.386 -34.111 -21.920 1.00 39.12 294 TRP A CA 1
ATOM 2344 C C . TRP A 1 294 ? -28.888 -34.424 -22.109 1.00 39.12 294 TRP A C 1
ATOM 2346 O O . TRP A 1 294 ? -28.180 -33.759 -22.858 1.00 39.12 294 TRP A O 1
ATOM 2356 N N . GLY A 1 295 ? -28.451 -35.517 -21.482 1.00 33.25 295 GLY A N 1
ATOM 2357 C CA . GLY A 1 295 ? -27.571 -36.522 -22.073 1.00 33.25 295 GLY A CA 1
ATOM 2358 C C . GLY A 1 295 ? -26.075 -36.217 -22.138 1.00 33.25 295 GLY A C 1
ATOM 2359 O O . GLY A 1 295 ? -25.538 -35.961 -23.212 1.00 33.25 295 GLY A O 1
ATOM 2360 N N . ILE A 1 296 ? -25.356 -36.500 -21.050 1.00 37.59 296 ILE A N 1
ATOM 2361 C CA . ILE A 1 296 ? -24.013 -37.084 -21.170 1.00 37.59 296 ILE A CA 1
ATOM 2362 C C . ILE A 1 296 ? -24.197 -38.541 -21.629 1.00 37.59 296 ILE A C 1
ATOM 2364 O O . ILE A 1 296 ? -24.498 -39.428 -20.831 1.00 37.59 296 ILE A O 1
ATOM 2368 N N . ARG A 1 297 ? -24.028 -38.812 -22.929 1.00 36.53 297 ARG A N 1
ATOM 2369 C CA . ARG A 1 297 ? -23.685 -40.154 -23.432 1.00 36.53 297 ARG A CA 1
ATOM 2370 C C . ARG A 1 297 ? -22.503 -40.050 -24.382 1.00 36.53 297 ARG A C 1
ATOM 2372 O O . ARG A 1 297 ? -22.504 -39.267 -25.325 1.00 36.53 297 ARG A O 1
ATOM 2379 N N . GLY A 1 298 ? -21.479 -40.831 -24.053 1.00 32.84 298 GLY A N 1
ATOM 2380 C CA . GLY A 1 298 ? -20.160 -40.782 -24.656 1.00 32.84 298 GLY A CA 1
ATOM 2381 C C . GLY A 1 298 ? -20.105 -41.257 -26.102 1.00 32.84 298 GLY A C 1
ATOM 2382 O O . GLY A 1 298 ? -20.885 -42.097 -26.544 1.00 32.84 298 GLY A O 1
ATOM 2383 N N . TYR A 1 299 ? -19.098 -40.749 -26.804 1.00 27.03 299 TYR A N 1
ATOM 2384 C CA . TYR A 1 299 ? -18.654 -41.285 -28.079 1.00 27.03 299 TYR A CA 1
ATOM 2385 C C . TYR A 1 299 ? -17.430 -42.173 -27.860 1.00 27.03 299 TYR A C 1
ATOM 2387 O O . TYR A 1 299 ? -16.314 -41.701 -27.652 1.00 27.03 299 TYR A O 1
ATOM 2395 N N . SER A 1 300 ? -17.649 -43.482 -27.953 1.00 31.02 300 SER A N 1
ATOM 2396 C CA . SER A 1 300 ? -16.626 -44.457 -28.299 1.00 31.02 300 SER A CA 1
ATOM 2397 C C . SER A 1 300 ? -16.990 -45.116 -29.641 1.00 31.02 300 SER A C 1
ATOM 2399 O O . SER A 1 300 ? -18.004 -45.786 -29.767 1.00 31.02 300 SER A O 1
ATOM 2401 N N . ARG A 1 301 ? -16.085 -44.937 -30.618 1.00 31.20 301 ARG A N 1
ATOM 2402 C CA . ARG A 1 301 ? -15.713 -45.854 -31.723 1.00 31.20 301 ARG A CA 1
ATOM 2403 C C . ARG A 1 301 ? -16.628 -46.086 -32.962 1.00 31.20 301 ARG A C 1
ATOM 2405 O O . ARG A 1 301 ? -17.572 -46.855 -32.917 1.00 31.20 301 ARG A O 1
ATOM 2412 N N . PHE A 1 302 ? -16.072 -45.622 -34.100 1.00 34.22 302 PHE A N 1
ATOM 2413 C CA . PHE A 1 302 ? -15.757 -46.303 -35.390 1.00 34.22 302 PHE A CA 1
ATOM 2414 C C . PHE A 1 302 ? -16.754 -46.473 -36.576 1.00 34.22 302 PHE A C 1
ATOM 2416 O O . PHE A 1 302 ? -17.769 -47.143 -36.448 1.00 34.22 302 PHE A O 1
ATOM 2423 N N . ARG A 1 303 ? -16.217 -46.070 -37.761 1.00 34.12 303 ARG A N 1
ATOM 2424 C CA . ARG A 1 303 ? -16.389 -46.491 -39.192 1.00 34.12 303 ARG A CA 1
ATOM 2425 C C . ARG A 1 303 ? -17.730 -46.155 -39.875 1.00 34.12 303 ARG A C 1
ATOM 2427 O O . ARG A 1 303 ? -18.777 -46.381 -39.294 1.00 34.12 303 ARG A O 1
ATOM 2434 N N . PHE A 1 304 ? -17.781 -45.632 -41.106 1.00 44.69 304 PHE A N 1
ATOM 2435 C CA . PHE A 1 304 ? -16.915 -45.788 -42.292 1.00 44.69 304 PHE A CA 1
ATOM 2436 C C . PHE A 1 304 ? -16.204 -44.512 -42.750 1.00 44.69 304 PHE A C 1
ATOM 2438 O O . PHE A 1 304 ? -16.750 -43.415 -42.515 1.00 44.69 304 PHE A O 1
#

Foldseek 3Di:
DPPLPPWPAPPVLLVVLVVLLVCLCPPNDPVSNVLSVVLVVLVCVCCVPQVVVNFRRAAEEADDDPDLPAQKDWDCADPVGRGIYIYGHNCLQQCNRPQFHHDPLLNQLSVLVRSFSSSLNVLQRCCVGPVVHADPPPNRQDPSSQVSLVSVCVVVVWDRADTQDQDDPRNLGHHSVCPPLQGDDPCSSVRGGDNPCPPVVRPPPPDPVVCVVVVVVVVVVCPPPPNPVCPVVCPVVVVVCVVVVVVVCVVVPDPPVVVVLVVLLVVQVPPPPDDPVVSVVVSVVSVVVVVVPPDPDDDDDDDD

Mean predicted aligned error: 14.72 Å

Secondary structure (DSSP, 8-state):
-------SS-HHHHHHHHHHHHHHHHHS-HHHHHHHHHHHHHHHHHHHHHHTT-SPPPEEEES--SSTT-SEEEEEE-TTS-EEEEEE-HHHHTT-STTS--SGGGHHHHHHHHHHHHHHHHHHHHHHHTS-----SGGG-SHHHHHHHHHHHHHTT---EE-SS--SGGGGSEEGGGTTTTTSPTTTTTTSS------TTS-----HHHHHHHHHHHHHHHTSTTGGGSHHHHHHHHHHHHHHHHHHHHHTTT--HHHHHHHHHHHHHH-TTS-HHHHHHHHHHHHHHHHTS-----------